Protein AF-A0A212FAQ4-F1 (afdb_monomer_lite)

InterPro domains:
  IPR000674 Aldehyde oxidase/xanthine dehydrogenase, a/b hammerhead [SM01008] (91-151)
  IPR016208 Aldehyde oxidase/xanthine dehydrogenase-like [PTHR11908] (131-250)
  IPR036856 Aldehyde oxidase/xanthine dehydrogenase, a/b hammerhead superfamily [SSF54665] (54-130)
  IPR037165 Aldehyde oxidase/xanthine dehydrogenase, molybdopterin binding domain superfamily [SSF56003] (106-248)
  IPR046867 Aldehyde oxidase/xanthine dehydrogenase, second molybdopterin binding domain [PF20256] (115-173)

Structure (mmCIF, N/CA/C/O backbone):
data_AF-A0A212FAQ4-F1
#
_entry.id   AF-A0A212FAQ4-F1
#
loop_
_atom_site.group_PDB
_atom_site.id
_atom_site.type_symbol
_atom_site.label_atom_id
_atom_site.label_alt_id
_atom_site.label_comp_id
_atom_site.label_asym_id
_atom_site.label_entity_id
_atom_site.label_seq_id
_atom_site.pdbx_PDB_ins_code
_atom_site.Cartn_x
_atom_site.Cartn_y
_atom_site.Cartn_z
_atom_site.occupancy
_atom_site.B_iso_or_equiv
_atom_site.auth_seq_id
_atom_site.auth_comp_id
_atom_site.auth_asym_id
_atom_site.auth_atom_id
_atom_site.pdbx_PDB_model_num
ATOM 1 N N . ALA A 1 1 ? 38.875 -14.615 -28.323 1.00 70.88 1 ALA A N 1
ATOM 2 C CA . ALA A 1 1 ? 38.684 -14.808 -26.870 1.00 70.88 1 ALA A CA 1
ATOM 3 C C . ALA A 1 1 ? 37.205 -14.967 -26.523 1.00 70.88 1 ALA A C 1
ATOM 5 O O . ALA A 1 1 ? 36.800 -16.090 -26.289 1.00 70.88 1 ALA A O 1
ATOM 6 N N . LEU A 1 2 ? 36.372 -13.916 -26.578 1.00 81.75 2 LEU A N 1
ATOM 7 C CA . LEU A 1 2 ? 34.951 -14.036 -26.199 1.00 81.75 2 LEU A CA 1
ATOM 8 C C . LEU A 1 2 ? 34.138 -15.001 -27.068 1.00 81.75 2 LEU A C 1
ATOM 10 O O . LEU A 1 2 ? 33.356 -15.767 -26.530 1.00 81.75 2 LEU A O 1
ATOM 14 N N . ALA A 1 3 ? 34.363 -15.018 -28.384 1.00 84.25 3 ALA A N 1
ATOM 15 C CA . ALA A 1 3 ? 33.708 -15.982 -29.272 1.00 84.25 3 ALA A CA 1
ATOM 16 C C . ALA A 1 3 ? 34.110 -17.440 -28.972 1.00 84.25 3 ALA A C 1
ATOM 18 O O . ALA A 1 3 ? 33.300 -18.341 -29.125 1.00 84.25 3 ALA A O 1
ATOM 19 N N . ILE A 1 4 ? 35.344 -17.656 -28.504 1.00 86.12 4 ILE A N 1
ATOM 20 C CA . ILE A 1 4 ? 35.862 -18.987 -28.153 1.00 86.12 4 ILE A CA 1
ATOM 21 C C . ILE A 1 4 ? 35.220 -19.447 -26.842 1.00 86.12 4 ILE A C 1
ATOM 23 O O . ILE A 1 4 ? 34.564 -20.478 -26.823 1.00 86.12 4 ILE A O 1
ATOM 27 N N . LEU A 1 5 ? 35.275 -18.615 -25.795 1.00 85.38 5 LEU A N 1
ATOM 28 C CA . LEU A 1 5 ? 34.611 -18.903 -24.521 1.00 85.38 5 LEU A CA 1
ATOM 29 C C . LEU A 1 5 ? 33.097 -19.070 -24.692 1.00 85.38 5 LEU A C 1
ATOM 31 O O . LEU A 1 5 ? 32.486 -19.917 -24.055 1.00 85.38 5 LEU A O 1
ATOM 35 N N . SER A 1 6 ? 32.481 -18.287 -25.580 1.00 87.31 6 SER A N 1
ATOM 36 C CA . SER A 1 6 ? 31.062 -18.430 -25.895 1.00 87.31 6 SER A CA 1
ATOM 37 C C . SER A 1 6 ? 30.750 -19.778 -26.528 1.00 87.31 6 SER A C 1
ATOM 39 O O . SER A 1 6 ? 29.628 -20.224 -26.357 1.00 87.31 6 SER A O 1
ATOM 41 N N . ASN A 1 7 ? 31.683 -20.417 -27.233 1.00 87.88 7 ASN A N 1
ATOM 42 C CA . ASN A 1 7 ? 31.485 -21.743 -27.818 1.00 87.88 7 ASN A CA 1
ATOM 43 C C . ASN A 1 7 ? 31.820 -22.872 -26.831 1.00 87.88 7 ASN A C 1
ATOM 45 O O . ASN A 1 7 ? 31.185 -23.915 -26.889 1.00 87.88 7 ASN A O 1
ATOM 49 N N . GLU A 1 8 ? 32.771 -22.653 -25.920 1.00 88.00 8 GLU A N 1
ATOM 50 C CA . GLU A 1 8 ? 33.217 -23.643 -24.925 1.00 88.00 8 GLU A CA 1
ATOM 51 C C . GLU A 1 8 ? 32.332 -23.701 -23.675 1.00 88.00 8 GLU A C 1
ATOM 53 O O . GLU A 1 8 ? 32.312 -24.708 -22.973 1.00 88.00 8 GLU A O 1
ATOM 58 N N . ILE A 1 9 ? 31.615 -22.619 -23.358 1.00 88.19 9 ILE A N 1
ATOM 59 C CA . ILE A 1 9 ? 30.812 -22.561 -22.140 1.00 88.19 9 ILE A CA 1
ATOM 60 C C . ILE A 1 9 ? 29.540 -23.410 -22.278 1.00 88.19 9 ILE A C 1
ATOM 62 O O . ILE A 1 9 ? 28.599 -23.080 -23.009 1.00 88.19 9 ILE A O 1
ATOM 66 N N . GLU A 1 10 ? 29.498 -24.503 -21.527 1.00 86.50 10 GLU A N 1
ATOM 67 C CA . GLU A 1 10 ? 28.312 -25.335 -21.369 1.00 86.50 10 GLU A CA 1
ATOM 68 C C . GLU A 1 10 ? 27.552 -24.900 -20.115 1.00 86.50 10 GLU A C 1
ATOM 70 O O . GLU A 1 10 ? 28.004 -25.072 -18.985 1.00 86.50 10 GLU A O 1
ATOM 75 N N . VAL A 1 11 ? 26.384 -24.290 -20.317 1.00 84.81 11 VAL A N 1
ATOM 76 C CA . VAL A 1 11 ? 25.476 -23.914 -19.231 1.00 84.81 11 VAL A CA 1
ATOM 77 C C . VAL A 1 11 ? 24.240 -24.789 -19.357 1.00 84.81 11 VAL A C 1
ATOM 79 O O . VAL A 1 11 ? 23.405 -24.566 -20.231 1.00 84.81 11 VAL A O 1
ATOM 82 N N . THR A 1 12 ? 24.133 -25.796 -18.497 1.00 87.44 12 THR A N 1
ATOM 83 C CA . THR A 1 12 ? 22.963 -26.677 -18.429 1.00 87.44 12 THR A CA 1
ATOM 84 C C . THR A 1 12 ? 21.788 -25.951 -17.790 1.00 87.44 12 THR A C 1
ATOM 86 O O . THR A 1 12 ? 21.982 -25.037 -16.987 1.00 87.44 12 THR A O 1
ATOM 89 N N . GLU A 1 13 ? 20.563 -26.324 -18.154 1.00 87.00 13 GLU A N 1
ATOM 90 C CA . GLU A 1 13 ? 19.359 -25.831 -17.489 1.00 87.00 13 GLU A CA 1
ATOM 91 C C . GLU A 1 13 ? 19.247 -26.447 -16.091 1.00 87.00 13 GLU A C 1
ATOM 93 O O . GLU A 1 13 ? 19.509 -27.630 -15.892 1.00 87.00 13 GLU A O 1
ATOM 98 N N . ASN A 1 14 ? 18.918 -25.615 -15.105 1.00 81.69 14 ASN A N 1
ATOM 99 C CA . ASN A 1 14 ? 18.785 -26.040 -13.717 1.00 81.69 14 ASN A CA 1
ATOM 100 C C . ASN A 1 14 ? 17.842 -25.056 -13.028 1.00 81.69 14 ASN A C 1
ATOM 102 O O . ASN A 1 14 ? 18.185 -23.878 -12.908 1.00 81.69 14 ASN A O 1
ATOM 106 N N . LEU A 1 15 ? 16.649 -25.508 -12.658 1.00 71.94 15 LEU A N 1
ATOM 107 C CA . LEU A 1 15 ? 15.651 -24.706 -11.950 1.00 71.94 15 LEU A CA 1
ATOM 108 C C . LEU A 1 15 ? 15.900 -24.847 -10.441 1.00 71.94 15 LEU A C 1
ATOM 110 O O . LEU A 1 15 ? 16.184 -25.959 -9.995 1.00 71.94 15 LEU A O 1
ATOM 114 N N . PRO A 1 16 ? 15.843 -23.761 -9.644 1.00 78.94 16 PRO A N 1
ATOM 115 C CA . PRO A 1 16 ? 15.185 -22.468 -9.899 1.00 78.94 16 PRO A CA 1
ATOM 116 C C . PRO A 1 16 ? 16.109 -21.356 -10.440 1.00 78.94 16 PRO A C 1
ATOM 118 O O . PRO A 1 16 ? 15.777 -20.175 -10.373 1.00 78.94 16 PRO A O 1
ATOM 121 N N . MET A 1 17 ? 17.302 -21.691 -10.932 1.00 77.94 17 MET A N 1
ATOM 122 C CA . MET A 1 17 ? 18.308 -20.685 -11.281 1.00 77.94 17 MET A CA 1
ATOM 123 C C . MET A 1 17 ? 17.922 -19.885 -12.551 1.00 77.94 17 MET A C 1
ATOM 125 O O . MET A 1 17 ? 17.273 -20.438 -13.441 1.00 77.94 17 MET A O 1
ATOM 129 N N . PRO A 1 18 ? 18.391 -18.625 -12.707 1.00 81.12 18 PRO A N 1
ATOM 130 C CA . PRO A 1 18 ? 18.039 -17.747 -13.834 1.00 81.12 18 PRO A CA 1
ATOM 131 C C . PRO A 1 18 ? 18.280 -18.373 -15.218 1.00 81.12 18 PRO A C 1
ATOM 133 O O . PRO A 1 18 ? 19.180 -19.207 -15.333 1.00 81.12 18 PRO A O 1
ATOM 136 N N . PRO A 1 19 ? 17.579 -17.946 -16.287 1.00 87.31 19 PRO A N 1
ATOM 137 C CA . PRO A 1 19 ? 17.654 -18.569 -17.611 1.00 87.31 19 PRO A CA 1
ATOM 138 C C . PRO A 1 19 ? 19.081 -18.806 -18.128 1.00 87.31 19 PRO A C 1
ATOM 140 O O . PRO A 1 19 ? 19.986 -17.994 -17.916 1.00 87.31 19 PRO A O 1
ATOM 143 N N . VAL A 1 20 ? 19.275 -19.895 -18.880 1.00 88.38 20 VAL A N 1
ATOM 144 C CA . VAL A 1 20 ? 20.582 -20.312 -19.429 1.00 88.38 20 VAL A CA 1
ATOM 145 C C . VAL A 1 20 ? 21.276 -19.179 -20.194 1.00 88.38 20 VAL A C 1
ATOM 147 O O . VAL A 1 20 ? 22.470 -18.943 -20.002 1.00 88.38 20 VAL A O 1
ATOM 150 N N . ALA A 1 21 ? 20.522 -18.432 -21.006 1.00 86.50 21 ALA A N 1
ATOM 151 C CA . ALA A 1 21 ? 21.036 -17.292 -21.765 1.00 86.50 21 ALA A CA 1
ATOM 152 C C . ALA A 1 21 ? 21.635 -16.206 -20.855 1.00 86.50 21 ALA A C 1
ATOM 154 O O . ALA A 1 21 ? 22.738 -15.720 -21.114 1.00 86.50 21 ALA A O 1
ATOM 155 N N . TYR A 1 22 ? 20.952 -15.885 -19.751 1.00 86.19 22 TYR A N 1
ATOM 156 C CA . TYR A 1 22 ? 21.413 -14.898 -18.777 1.00 86.19 22 TYR A CA 1
ATOM 157 C C . TYR A 1 22 ? 22.707 -15.353 -18.098 1.00 86.19 22 TYR A C 1
ATOM 159 O O . TYR A 1 22 ? 23.688 -14.612 -18.062 1.00 86.19 22 TYR A O 1
ATOM 167 N N . ARG A 1 23 ? 22.755 -16.601 -17.617 1.00 87.06 23 ARG A N 1
ATOM 168 C CA . ARG A 1 23 ? 23.954 -17.157 -16.967 1.00 87.06 23 ARG A CA 1
ATOM 169 C C . ARG A 1 23 ? 25.158 -17.190 -17.911 1.00 87.06 23 ARG A C 1
ATOM 171 O O . ARG A 1 23 ? 26.257 -16.804 -17.510 1.00 87.06 23 ARG A O 1
ATOM 178 N N . ARG A 1 24 ? 24.945 -17.576 -19.175 1.00 88.75 24 ARG A N 1
ATOM 179 C CA . ARG A 1 24 ? 25.977 -17.573 -20.224 1.00 88.75 24 ARG A CA 1
ATOM 180 C C . ARG A 1 24 ? 26.536 -16.170 -20.455 1.00 88.75 24 ARG A C 1
ATOM 182 O O . ARG A 1 24 ? 27.751 -15.983 -20.480 1.00 88.75 24 ARG A O 1
ATOM 189 N N . GLN A 1 25 ? 25.658 -15.179 -20.588 1.00 90.19 25 GLN A N 1
ATOM 190 C CA . GLN A 1 25 ? 26.056 -13.794 -20.824 1.00 90.19 25 GLN A CA 1
ATOM 191 C C . GLN A 1 25 ? 26.789 -13.192 -19.619 1.00 90.19 25 GLN A C 1
ATOM 193 O O . GLN A 1 25 ? 27.804 -12.519 -19.796 1.00 90.19 25 GLN A O 1
ATOM 198 N N . THR A 1 26 ? 26.339 -13.495 -18.401 1.00 89.12 26 THR A N 1
ATOM 199 C CA . THR A 1 26 ? 27.001 -13.078 -17.158 1.00 89.12 26 THR A CA 1
ATOM 200 C C . THR A 1 26 ? 28.414 -13.648 -17.051 1.00 89.12 26 THR A C 1
ATOM 202 O O . THR A 1 26 ? 29.351 -12.904 -16.764 1.00 89.12 26 THR A O 1
ATOM 205 N N . ALA A 1 27 ? 28.609 -14.934 -17.353 1.00 89.00 27 ALA A N 1
ATOM 206 C CA . ALA A 1 27 ? 29.934 -15.550 -17.343 1.00 89.00 27 ALA A CA 1
ATOM 207 C C . ALA A 1 27 ? 30.887 -14.903 -18.366 1.00 89.00 27 ALA A C 1
ATOM 209 O O . ALA A 1 27 ? 32.024 -14.564 -18.030 1.00 89.00 27 ALA A O 1
ATOM 210 N N . LEU A 1 28 ? 30.409 -14.644 -19.589 1.00 89.94 28 LEU A N 1
ATOM 211 C CA . LEU A 1 28 ? 31.176 -13.930 -20.616 1.00 89.94 28 LEU A CA 1
ATOM 212 C C . LEU A 1 28 ? 31.544 -12.505 -20.176 1.00 89.94 28 LEU A C 1
ATOM 214 O O . LEU A 1 28 ? 32.677 -12.069 -20.383 1.00 89.94 28 LEU A O 1
ATOM 218 N N . ALA A 1 29 ? 30.609 -11.789 -19.548 1.00 88.62 29 ALA A N 1
ATOM 219 C CA . ALA A 1 29 ? 30.828 -10.432 -19.056 1.00 88.62 29 ALA A CA 1
ATOM 220 C C . ALA A 1 29 ? 31.848 -10.387 -17.905 1.00 88.62 29 ALA A C 1
ATOM 222 O O . ALA A 1 29 ? 32.731 -9.528 -17.905 1.00 88.62 29 ALA A O 1
ATOM 223 N N . LEU A 1 30 ? 31.773 -11.326 -16.955 1.00 87.88 30 LEU A N 1
ATOM 224 C CA . LEU A 1 30 ? 32.733 -11.442 -15.852 1.00 87.88 30 LEU A CA 1
ATOM 225 C C . LEU A 1 30 ? 34.131 -11.807 -16.355 1.00 87.88 30 LEU A C 1
ATOM 227 O O . LEU A 1 30 ? 35.110 -11.192 -15.931 1.00 87.88 30 LEU A O 1
ATOM 231 N N . PHE A 1 31 ? 34.231 -12.739 -17.305 1.00 88.56 31 PHE A N 1
ATOM 232 C CA . PHE A 1 31 ? 35.502 -13.089 -17.934 1.00 88.56 31 PHE A CA 1
ATOM 233 C C . PHE A 1 31 ? 36.108 -11.903 -18.691 1.00 88.56 31 PHE A C 1
ATOM 235 O O . PHE A 1 31 ? 37.287 -11.592 -18.520 1.00 88.56 31 PHE A O 1
ATOM 242 N N . TYR A 1 32 ? 35.297 -11.191 -19.482 1.00 88.12 32 TYR A N 1
ATOM 243 C CA . TYR A 1 32 ? 35.732 -9.975 -20.168 1.00 88.12 32 TYR A CA 1
ATOM 244 C C . TYR A 1 32 ? 36.248 -8.927 -19.178 1.00 88.12 32 TYR A C 1
ATOM 246 O O . TYR A 1 32 ? 37.336 -8.387 -19.360 1.00 88.12 32 TYR A O 1
ATOM 254 N N . LYS A 1 33 ? 35.505 -8.686 -18.094 1.00 87.81 33 LYS A N 1
ATOM 255 C CA . LYS A 1 33 ? 35.902 -7.765 -17.027 1.00 87.81 33 LYS A CA 1
ATOM 256 C C . LYS A 1 33 ? 37.218 -8.178 -16.362 1.00 87.81 33 LYS A C 1
ATOM 258 O O . LYS A 1 33 ? 38.082 -7.328 -16.151 1.00 87.81 33 LYS A O 1
ATOM 263 N N . GLY A 1 34 ? 37.402 -9.470 -16.090 1.00 86.62 34 GLY A N 1
ATOM 264 C CA . GLY A 1 34 ? 38.653 -10.022 -15.566 1.00 86.62 34 GLY A CA 1
ATOM 265 C C . GLY A 1 34 ? 39.836 -9.784 -16.508 1.00 86.62 34 GLY A C 1
ATOM 266 O O . GLY A 1 34 ? 40.874 -9.290 -16.076 1.00 86.62 34 GLY A O 1
ATOM 267 N N . LEU A 1 35 ? 39.661 -10.031 -17.810 1.00 87.56 35 LEU A N 1
ATOM 268 C CA . LEU A 1 35 ? 40.690 -9.753 -18.818 1.00 87.56 35 LEU A CA 1
ATOM 269 C C . LEU A 1 35 ? 41.070 -8.271 -18.872 1.00 87.56 35 LEU A C 1
ATOM 271 O O . LEU A 1 35 ? 42.253 -7.944 -18.958 1.00 87.56 35 LEU A O 1
ATOM 275 N N . LEU A 1 36 ? 40.084 -7.372 -18.804 1.00 88.06 36 LEU A N 1
ATOM 276 C CA . LEU A 1 36 ? 40.343 -5.934 -18.769 1.00 88.06 36 LEU A CA 1
ATOM 277 C C . LEU A 1 36 ? 41.089 -5.515 -17.496 1.00 88.06 36 LEU A C 1
ATOM 279 O O . LEU A 1 36 ? 41.931 -4.627 -17.566 1.00 88.06 36 LEU A O 1
ATOM 283 N N . SER A 1 37 ? 40.822 -6.165 -16.359 1.00 84.19 37 SER A N 1
ATOM 284 C CA . SER A 1 37 ? 41.537 -5.917 -15.100 1.00 84.19 37 SER A CA 1
ATOM 285 C C . SER A 1 37 ? 42.990 -6.402 -15.118 1.00 84.19 37 SER A C 1
ATOM 287 O O . SER A 1 37 ? 43.811 -5.840 -14.399 1.00 84.19 37 SER A O 1
ATOM 289 N N . LEU A 1 38 ? 43.311 -7.444 -15.891 1.00 87.31 38 LEU A N 1
ATOM 290 C CA . LEU A 1 38 ? 44.675 -7.976 -16.029 1.00 87.31 38 LEU A CA 1
ATOM 291 C C . LEU A 1 38 ? 45.492 -7.242 -17.105 1.00 87.31 38 LEU A C 1
ATOM 293 O O . LEU A 1 38 ? 46.719 -7.339 -17.136 1.00 87.31 38 LEU A O 1
ATOM 297 N N . CYS A 1 39 ? 44.824 -6.532 -18.016 1.00 85.38 39 CYS A N 1
ATOM 298 C CA . CYS A 1 39 ? 45.481 -5.818 -19.101 1.00 85.38 39 CYS A CA 1
ATOM 299 C C . CYS A 1 39 ? 46.209 -4.565 -18.570 1.00 85.38 39 CYS A C 1
ATOM 301 O O . CYS A 1 39 ? 45.592 -3.751 -17.881 1.00 85.38 39 CYS A O 1
ATOM 303 N N . PRO A 1 40 ? 47.491 -4.344 -18.921 1.00 87.19 40 PRO A N 1
ATOM 304 C CA . PRO A 1 40 ? 48.190 -3.114 -18.561 1.00 87.19 40 PRO A CA 1
ATOM 305 C C . PRO A 1 40 ? 47.486 -1.883 -19.141 1.00 87.19 40 PRO A C 1
ATOM 307 O O . PRO A 1 40 ? 47.152 -1.858 -20.329 1.00 87.19 40 PRO A O 1
ATOM 310 N N . GLN A 1 41 ? 47.343 -0.823 -18.339 1.00 79.25 41 GLN A N 1
ATOM 311 C CA . GLN A 1 41 ? 46.696 0.430 -18.761 1.00 79.25 41 GLN A CA 1
ATOM 312 C C . GLN A 1 41 ? 47.310 1.042 -20.030 1.00 79.25 41 GLN A C 1
ATOM 314 O O . GLN A 1 41 ? 46.596 1.661 -20.810 1.00 79.25 41 GLN A O 1
ATOM 319 N N . SER A 1 42 ? 48.602 0.816 -20.291 1.00 83.88 42 SER A N 1
ATOM 320 C CA . SER A 1 42 ? 49.296 1.308 -21.490 1.00 83.88 42 SER A CA 1
ATOM 321 C C . SER A 1 42 ? 48.807 0.685 -22.803 1.00 83.88 42 SER A C 1
ATOM 323 O O . SER A 1 42 ? 48.945 1.301 -23.857 1.00 83.88 42 SER A O 1
ATOM 325 N N . LYS A 1 43 ? 48.233 -0.525 -22.762 1.00 85.44 43 LYS A N 1
ATOM 326 C CA . LYS A 1 43 ? 47.684 -1.229 -23.937 1.00 85.44 43 LYS A CA 1
ATOM 327 C C . LYS A 1 43 ? 46.156 -1.167 -24.007 1.00 85.44 43 LYS A C 1
ATOM 329 O O . LYS A 1 43 ? 45.570 -1.570 -25.015 1.00 85.44 43 LYS A O 1
ATOM 334 N N . LEU A 1 44 ? 45.504 -0.670 -22.957 1.00 85.06 44 LEU A N 1
ATOM 335 C CA . LEU A 1 44 ? 44.055 -0.604 -22.861 1.00 85.06 44 LEU A CA 1
ATOM 336 C C . LEU A 1 44 ? 43.521 0.611 -23.629 1.00 85.06 44 LEU A C 1
ATOM 338 O O . LEU A 1 44 ? 43.846 1.758 -23.335 1.00 85.06 44 LEU A O 1
ATOM 342 N N . LYS A 1 45 ? 42.657 0.373 -24.620 1.00 86.12 45 LYS A N 1
ATOM 343 C CA . LYS A 1 45 ? 41.988 1.467 -25.339 1.00 86.12 45 LYS A CA 1
ATOM 344 C C . LYS A 1 45 ? 41.031 2.206 -24.400 1.00 86.12 45 LYS A C 1
ATOM 346 O O . LYS A 1 45 ? 40.244 1.568 -23.706 1.00 86.12 45 LYS A O 1
ATOM 351 N N . SER A 1 46 ? 41.015 3.539 -24.479 1.00 84.25 46 SER A N 1
ATOM 352 C CA . SER A 1 46 ? 40.179 4.421 -23.641 1.00 84.25 46 SER A CA 1
ATOM 353 C C . SER A 1 46 ? 38.695 4.008 -23.583 1.00 84.25 46 SER A C 1
ATOM 355 O O . SER A 1 46 ? 38.104 4.001 -22.508 1.00 84.25 46 SER A O 1
ATOM 357 N N . ARG A 1 47 ? 38.112 3.533 -24.697 1.00 86.19 47 ARG A N 1
ATOM 358 C CA . ARG A 1 47 ? 36.721 3.032 -24.756 1.00 86.19 47 ARG A CA 1
ATOM 359 C C . ARG A 1 47 ? 36.422 1.884 -23.777 1.00 86.19 47 ARG A C 1
ATOM 361 O O . ARG A 1 47 ? 35.284 1.744 -23.350 1.00 86.19 47 ARG A O 1
ATOM 368 N N . TYR A 1 48 ? 37.411 1.054 -23.450 1.00 84.81 48 TYR A N 1
ATOM 369 C CA . TYR A 1 48 ? 37.240 -0.129 -22.597 1.00 84.81 48 TYR A CA 1
ATOM 370 C C . TYR A 1 48 ? 37.705 0.096 -21.155 1.00 84.81 48 TYR A C 1
ATOM 372 O O . TYR A 1 48 ? 37.529 -0.785 -20.317 1.00 84.81 48 TYR A O 1
ATOM 380 N N . ALA A 1 49 ? 38.254 1.275 -20.852 1.00 80.81 49 ALA A N 1
ATOM 381 C CA . ALA A 1 49 ? 38.765 1.613 -19.528 1.00 80.81 49 ALA A CA 1
ATOM 382 C C . ALA A 1 49 ? 37.673 1.608 -18.447 1.00 80.81 49 ALA A C 1
ATOM 384 O O . ALA A 1 49 ? 37.936 1.232 -17.312 1.00 80.81 49 ALA A O 1
ATOM 385 N N . SER A 1 50 ? 36.427 1.949 -18.78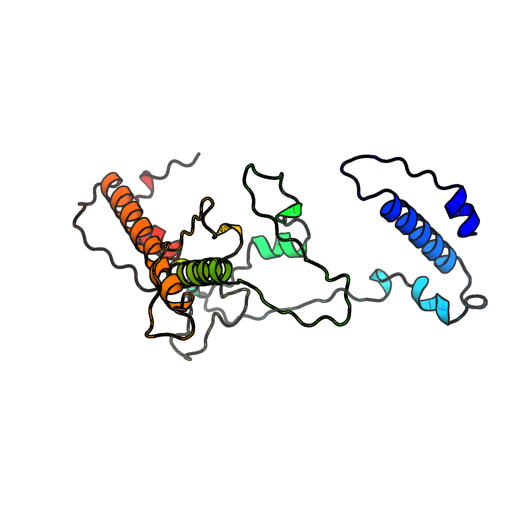9 1.00 81.62 50 SER A N 1
ATOM 386 C CA . SER A 1 50 ? 35.304 1.887 -17.843 1.00 81.62 50 SER A CA 1
ATOM 387 C C . SER A 1 50 ? 34.965 0.457 -17.406 1.00 81.62 50 SER A C 1
ATOM 389 O O . SER A 1 50 ? 34.482 0.250 -16.296 1.00 81.62 50 SER A O 1
ATOM 391 N N . GLY A 1 51 ? 35.248 -0.541 -18.251 1.00 80.38 51 GLY A N 1
ATOM 392 C CA . GLY A 1 51 ? 34.960 -1.949 -17.980 1.00 80.38 51 GLY A CA 1
ATOM 393 C C . GLY A 1 51 ? 35.936 -2.613 -17.005 1.00 80.38 51 GLY A C 1
ATOM 394 O O . GLY A 1 51 ? 35.549 -3.575 -16.347 1.00 80.38 51 GLY A O 1
ATOM 395 N N . SER A 1 52 ? 37.169 -2.104 -16.873 1.00 81.62 52 SER A N 1
ATOM 396 C CA . SER A 1 52 ? 38.165 -2.618 -15.914 1.00 81.62 52 SER A CA 1
ATOM 397 C C . SER A 1 52 ? 37.941 -2.112 -14.489 1.00 81.62 52 SER A C 1
ATOM 399 O O . SER A 1 52 ? 38.530 -2.637 -13.548 1.00 81.62 52 SER A O 1
ATOM 401 N N . ILE A 1 53 ? 37.105 -1.086 -14.310 1.00 80.94 53 ILE A N 1
ATOM 402 C CA . ILE A 1 53 ? 36.888 -0.459 -13.010 1.00 80.94 53 ILE A CA 1
ATOM 403 C C . ILE A 1 53 ? 36.086 -1.394 -12.097 1.00 80.94 53 ILE A C 1
ATOM 405 O O . ILE A 1 53 ? 34.994 -1.889 -12.417 1.00 80.94 53 ILE A O 1
ATOM 409 N N . LYS A 1 54 ? 36.615 -1.600 -10.895 1.00 77.38 54 LYS A N 1
ATOM 410 C CA . LYS A 1 54 ? 35.867 -2.176 -9.785 1.00 77.38 54 LYS A CA 1
ATOM 411 C C . LYS A 1 54 ? 35.023 -1.072 -9.154 1.00 77.38 54 LYS A C 1
ATOM 413 O O . LYS A 1 54 ? 35.533 -0.132 -8.550 1.00 77.38 54 LYS A O 1
ATOM 418 N N . ILE A 1 55 ? 33.707 -1.178 -9.330 1.00 72.25 55 ILE A N 1
ATOM 419 C CA . ILE A 1 55 ? 32.744 -0.161 -8.880 1.00 72.25 55 ILE A CA 1
ATOM 420 C C . ILE A 1 55 ? 32.850 0.063 -7.363 1.00 72.25 55 ILE A C 1
ATOM 422 O O . ILE A 1 55 ? 32.770 1.199 -6.917 1.00 72.25 55 ILE A O 1
ATOM 426 N N . HIS A 1 56 ? 33.115 -0.993 -6.588 1.00 71.19 56 HIS A N 1
ATOM 427 C CA . HIS A 1 56 ? 33.274 -0.913 -5.132 1.00 71.19 56 HIS A CA 1
ATOM 428 C C . HIS A 1 56 ? 34.555 -0.189 -4.676 1.00 71.19 56 HIS A C 1
ATOM 430 O O . HIS A 1 56 ? 34.596 0.299 -3.557 1.00 71.19 56 HIS A O 1
ATOM 436 N N . GLU A 1 57 ? 35.590 -0.099 -5.520 1.00 74.25 57 GLU A N 1
ATOM 437 C CA . GLU A 1 57 ? 36.833 0.625 -5.196 1.00 74.25 57 GLU A CA 1
ATOM 438 C C . GLU A 1 57 ? 36.749 2.113 -5.576 1.00 74.25 57 GLU A C 1
ATOM 440 O O . GLU A 1 57 ? 37.444 2.949 -5.008 1.00 74.25 57 GLU A O 1
ATOM 445 N N . THR A 1 58 ? 35.900 2.460 -6.548 1.00 75.69 58 THR A N 1
ATOM 446 C CA . THR A 1 58 ? 35.802 3.823 -7.103 1.00 75.69 58 THR A CA 1
ATOM 447 C C . THR A 1 58 ? 34.625 4.616 -6.561 1.00 75.69 58 THR A C 1
ATOM 449 O O . THR A 1 58 ? 34.708 5.837 -6.430 1.00 75.69 58 THR A O 1
ATOM 452 N N . ARG A 1 59 ? 33.523 3.943 -6.228 1.00 75.12 59 ARG A N 1
ATOM 453 C CA . ARG A 1 59 ? 32.351 4.572 -5.634 1.00 75.12 59 ARG A CA 1
ATOM 454 C C . ARG A 1 59 ? 32.403 4.377 -4.126 1.00 75.12 59 ARG A C 1
ATOM 456 O O . ARG A 1 59 ? 32.199 3.269 -3.640 1.00 75.12 59 ARG A O 1
ATOM 463 N N . LYS A 1 60 ? 32.642 5.464 -3.389 1.00 77.62 60 LYS A N 1
ATOM 464 C CA . LYS A 1 60 ? 32.449 5.467 -1.934 1.00 77.62 60 LYS A CA 1
ATOM 465 C C . LYS A 1 60 ? 31.006 5.067 -1.624 1.00 77.62 60 LYS A C 1
ATOM 467 O O . LYS A 1 60 ? 30.088 5.477 -2.341 1.00 77.62 60 LYS A O 1
ATOM 472 N N . VAL A 1 61 ? 30.821 4.266 -0.579 1.00 76.12 61 VAL A N 1
ATOM 473 C CA . VAL A 1 61 ? 29.484 3.948 -0.073 1.00 76.12 61 VAL A CA 1
ATOM 474 C C . VAL A 1 61 ? 28.824 5.265 0.326 1.00 76.12 61 VAL A C 1
ATOM 476 O O . VAL A 1 61 ? 29.451 6.121 0.947 1.00 76.12 61 VAL A O 1
ATOM 479 N N . SER A 1 62 ? 27.591 5.472 -0.128 1.00 73.19 62 SER A N 1
ATOM 480 C CA . SER A 1 62 ? 26.829 6.655 0.250 1.00 73.19 62 SER A CA 1
ATOM 481 C C . SER A 1 62 ? 26.444 6.525 1.719 1.00 73.19 62 SER A C 1
ATOM 483 O O . SER A 1 62 ? 25.742 5.589 2.088 1.00 73.19 62 SER A O 1
ATOM 485 N N . GLU A 1 63 ? 26.909 7.457 2.543 1.00 74.12 63 GLU A N 1
ATOM 486 C CA . GLU A 1 63 ? 26.522 7.571 3.946 1.00 74.12 63 GLU A CA 1
ATOM 487 C C . GLU A 1 63 ? 25.518 8.716 4.093 1.00 74.12 63 GLU A C 1
ATOM 489 O O . GLU A 1 63 ? 25.664 9.772 3.474 1.00 74.12 63 GLU A O 1
ATOM 494 N N . ALA A 1 64 ? 24.488 8.499 4.907 1.00 70.50 64 ALA A N 1
ATOM 495 C CA . ALA A 1 64 ? 23.526 9.521 5.289 1.00 70.50 64 ALA A CA 1
ATOM 496 C C . ALA A 1 64 ? 23.452 9.566 6.817 1.00 70.50 64 ALA A C 1
ATOM 498 O O . ALA A 1 64 ? 23.308 8.529 7.463 1.00 70.50 64 ALA A O 1
ATOM 499 N N . GLN A 1 65 ? 23.553 10.765 7.386 1.00 73.12 65 GLN A N 1
ATOM 500 C CA . GLN A 1 65 ? 23.328 11.012 8.807 1.00 73.12 65 GLN A CA 1
ATOM 501 C C . GLN A 1 65 ? 22.039 11.812 8.956 1.00 73.12 65 GLN A C 1
ATOM 503 O O . GLN A 1 65 ? 21.841 12.814 8.268 1.00 73.12 65 GLN A O 1
ATOM 508 N N . PHE A 1 66 ? 21.163 11.352 9.843 1.00 62.50 66 PHE A N 1
ATOM 509 C CA . PHE A 1 66 ? 19.914 12.025 10.170 1.00 62.50 66 PHE A CA 1
ATOM 510 C C . PHE A 1 66 ? 20.003 12.535 11.604 1.00 62.50 66 PHE A C 1
ATOM 512 O O . PHE A 1 66 ? 20.286 11.764 12.520 1.00 62.50 66 PHE A O 1
ATOM 519 N N . PHE A 1 67 ? 19.768 13.831 11.783 1.00 74.69 67 PHE A N 1
ATOM 520 C CA . PHE A 1 67 ? 19.656 14.458 13.093 1.00 74.69 67 PHE A CA 1
ATOM 521 C C . PHE A 1 67 ? 18.175 14.707 13.359 1.00 74.69 67 PHE A C 1
ATOM 523 O O . PHE A 1 67 ? 17.494 15.314 12.534 1.00 74.69 67 PHE A O 1
ATOM 530 N N . TYR A 1 68 ? 17.685 14.200 14.485 1.00 69.31 68 TYR A N 1
ATOM 531 C CA . TYR A 1 68 ? 16.320 14.413 14.950 1.00 69.31 68 TYR A CA 1
ATOM 532 C C . TYR A 1 68 ? 16.387 15.244 16.228 1.00 69.31 68 TYR A C 1
ATOM 534 O O . TYR A 1 68 ? 17.190 14.937 17.112 1.00 69.31 68 TYR A O 1
ATOM 542 N N . GLU A 1 69 ? 15.556 16.275 16.341 1.00 76.12 69 GLU A N 1
ATOM 543 C CA . GLU A 1 69 ? 15.323 16.938 17.622 1.00 76.12 69 GLU A CA 1
ATOM 544 C C . GLU A 1 69 ? 14.377 16.057 18.443 1.00 76.12 69 GLU A C 1
ATOM 546 O O . GLU A 1 69 ? 13.261 15.760 18.021 1.00 76.12 69 GLU A O 1
ATOM 551 N N . THR A 1 70 ? 14.851 15.557 19.585 1.00 77.25 70 THR A N 1
ATOM 552 C CA . THR A 1 70 ? 14.103 14.601 20.413 1.00 77.25 70 THR A CA 1
ATOM 553 C C . THR A 1 70 ? 14.070 15.097 21.848 1.00 77.25 70 THR A C 1
ATOM 555 O O . THR A 1 70 ? 15.132 15.345 22.419 1.00 77.25 70 THR A O 1
ATOM 558 N N . ASP A 1 71 ? 12.885 15.184 22.449 1.00 83.31 71 ASP A N 1
ATOM 559 C CA . ASP A 1 71 ? 12.712 15.498 23.872 1.00 83.31 71 ASP A CA 1
ATOM 560 C C . ASP A 1 71 ? 12.556 14.202 24.695 1.00 83.31 71 ASP A C 1
ATOM 562 O O . ASP A 1 71 ? 11.519 13.543 24.576 1.00 83.31 71 ASP A O 1
ATOM 566 N N . PRO A 1 72 ? 13.536 13.818 25.541 1.00 85.44 72 PRO A N 1
ATOM 567 C CA . PRO A 1 72 ? 13.469 12.593 26.341 1.00 85.44 72 PRO A CA 1
ATOM 568 C C . PRO A 1 72 ? 12.301 12.535 27.330 1.00 85.44 72 PRO A C 1
ATOM 570 O O . PRO A 1 72 ? 11.899 11.440 27.720 1.00 85.44 72 PRO A O 1
ATOM 573 N N . SER A 1 73 ? 11.747 13.681 27.741 1.00 88.62 73 SER A N 1
ATOM 574 C CA . SER A 1 73 ? 10.615 13.731 28.676 1.00 88.62 73 SER A CA 1
ATOM 575 C C . SER A 1 73 ? 9.309 13.222 28.056 1.00 88.62 73 SER A C 1
ATOM 577 O O . SER A 1 73 ? 8.433 12.733 28.767 1.00 88.62 73 SER A O 1
ATOM 579 N N . LEU A 1 74 ? 9.214 13.278 26.723 1.00 81.75 74 LEU A N 1
ATOM 580 C CA . LEU A 1 74 ? 8.058 12.865 25.929 1.00 81.75 74 LEU A CA 1
ATOM 581 C C . LEU A 1 74 ? 8.232 11.474 25.304 1.00 81.75 74 LEU A C 1
ATOM 583 O O . LEU A 1 74 ? 7.444 11.074 24.447 1.00 81.75 74 LEU A O 1
ATOM 587 N N . TRP A 1 75 ? 9.251 10.705 25.696 1.00 79.75 75 TRP A N 1
ATOM 588 C CA . TRP A 1 75 ? 9.405 9.336 25.208 1.00 79.75 75 TRP A CA 1
ATOM 589 C C . TRP A 1 75 ? 8.254 8.450 25.706 1.00 79.75 75 TRP A C 1
ATOM 591 O O . TRP A 1 75 ? 7.929 8.482 26.892 1.00 79.75 75 TRP A O 1
ATOM 601 N N . PRO A 1 76 ? 7.639 7.637 24.824 1.00 72.69 76 PRO A N 1
ATOM 602 C CA . PRO A 1 76 ? 8.131 7.207 23.507 1.00 72.69 76 PRO A CA 1
ATOM 603 C C . PRO A 1 76 ? 7.700 8.054 22.289 1.00 72.69 76 PRO A C 1
ATOM 605 O O . PRO A 1 76 ? 8.079 7.702 21.178 1.00 72.69 76 PRO A O 1
ATOM 608 N N . LEU A 1 77 ? 6.952 9.147 22.454 1.00 65.94 77 LEU A N 1
ATOM 609 C CA . LEU A 1 77 ? 6.336 9.896 21.346 1.00 65.94 77 LEU A CA 1
ATOM 610 C C . LEU A 1 77 ? 7.355 10.585 20.420 1.00 65.94 77 LEU A C 1
ATOM 612 O O . LEU A 1 77 ? 7.229 10.524 19.203 1.00 65.94 77 LEU A O 1
ATOM 616 N N . THR A 1 78 ? 8.382 11.213 20.993 1.00 76.81 78 THR A N 1
ATOM 617 C CA . THR A 1 78 ? 9.464 11.916 20.267 1.00 76.81 78 THR A CA 1
ATOM 618 C C . THR A 1 78 ? 10.703 11.040 20.063 1.00 76.81 78 THR A C 1
ATOM 620 O O . THR A 1 78 ? 11.751 11.513 19.618 1.00 76.81 78 THR A O 1
ATOM 623 N N . LYS A 1 79 ? 10.625 9.755 20.430 1.00 80.19 79 LYS A N 1
ATOM 624 C CA . LYS A 1 79 ? 11.753 8.836 20.304 1.00 80.19 79 LYS A CA 1
ATOM 625 C C . LYS A 1 79 ? 11.931 8.473 18.823 1.00 80.19 79 LYS A C 1
ATOM 627 O O . LYS A 1 79 ? 10.983 7.984 18.212 1.00 80.19 79 LYS A O 1
ATOM 632 N N . PRO A 1 80 ? 13.126 8.642 18.233 1.00 70.88 80 PRO A N 1
ATOM 633 C CA . PRO A 1 80 ? 13.365 8.260 16.851 1.00 70.88 80 PRO A CA 1
ATOM 634 C C . PRO A 1 80 ? 13.394 6.733 16.781 1.00 70.88 80 PRO A C 1
ATOM 636 O O . PRO A 1 80 ? 14.300 6.085 17.309 1.00 70.88 80 PRO A O 1
ATOM 639 N N . ILE A 1 81 ? 12.371 6.148 16.162 1.00 76.31 81 ILE A N 1
ATOM 640 C CA . ILE A 1 81 ? 12.266 4.702 15.978 1.00 76.31 81 ILE A CA 1
ATOM 641 C C . ILE A 1 81 ? 12.622 4.394 14.519 1.00 76.31 81 ILE A C 1
ATOM 643 O O . ILE A 1 81 ? 11.889 4.795 13.611 1.00 76.31 81 ILE A O 1
ATOM 647 N N . PRO A 1 82 ? 13.747 3.705 14.250 1.00 72.25 82 PRO A N 1
ATOM 648 C CA . PRO A 1 82 ? 14.055 3.267 12.899 1.00 72.25 82 PRO A CA 1
ATOM 649 C C . PRO A 1 82 ? 13.016 2.233 12.455 1.00 72.25 82 PRO A C 1
ATOM 651 O O . PRO A 1 82 ? 12.610 1.366 13.231 1.00 72.25 82 PRO A O 1
ATOM 654 N N . ARG A 1 83 ? 12.597 2.292 11.187 1.00 65.12 83 ARG A N 1
ATOM 655 C CA . ARG A 1 83 ? 11.741 1.251 10.609 1.00 65.12 83 ARG A CA 1
ATOM 656 C C . ARG A 1 83 ? 12.480 -0.079 10.701 1.00 65.12 83 ARG A C 1
ATOM 658 O O . ARG A 1 83 ? 13.521 -0.242 10.067 1.00 65.12 83 ARG A O 1
ATOM 665 N N . LEU A 1 84 ? 11.911 -1.033 11.434 1.00 71.00 84 LEU A N 1
ATOM 666 C CA . LEU A 1 84 ? 12.473 -2.379 11.600 1.00 71.00 84 LEU A CA 1
ATOM 667 C C . LEU A 1 84 ? 12.744 -3.040 10.238 1.00 71.00 84 LEU A C 1
ATOM 669 O O . LEU A 1 84 ? 13.846 -3.519 9.983 1.00 71.00 84 LEU A O 1
ATOM 673 N N . ASN A 1 85 ? 11.785 -2.934 9.311 1.00 66.75 85 ASN A N 1
ATOM 674 C CA . ASN A 1 85 ? 11.924 -3.457 7.947 1.00 66.75 85 ASN A CA 1
ATOM 675 C C . ASN A 1 85 ? 12.939 -2.677 7.100 1.00 66.75 85 ASN A C 1
ATOM 677 O O . ASN A 1 85 ? 13.433 -3.198 6.109 1.00 66.75 85 ASN A O 1
ATOM 681 N N . GLY A 1 86 ? 13.261 -1.435 7.468 1.00 73.31 86 GLY A N 1
ATOM 682 C CA . GLY A 1 86 ? 14.188 -0.593 6.720 1.00 73.31 86 GLY A CA 1
ATOM 683 C C . GLY A 1 86 ? 15.610 -1.145 6.709 1.00 73.31 86 GLY A C 1
ATOM 684 O O . GLY A 1 86 ? 16.267 -1.126 5.673 1.00 73.31 86 GLY A O 1
ATOM 685 N N . LEU A 1 87 ? 16.063 -1.698 7.837 1.00 77.69 87 LEU A N 1
ATOM 686 C CA . LEU A 1 87 ? 17.371 -2.351 7.925 1.00 77.69 87 LEU A CA 1
ATOM 687 C C . LEU A 1 87 ? 17.432 -3.586 7.024 1.00 77.69 87 LEU A C 1
ATOM 689 O O . LEU A 1 87 ? 18.355 -3.719 6.229 1.00 77.69 87 LEU A O 1
ATOM 693 N N . VAL A 1 88 ? 16.405 -4.431 7.096 1.00 78.12 88 VAL A N 1
ATOM 694 C CA . VAL A 1 88 ? 16.283 -5.661 6.301 1.00 78.12 88 VAL A CA 1
ATOM 695 C C . VAL A 1 88 ? 16.176 -5.335 4.803 1.00 78.12 88 VAL A C 1
ATOM 697 O O . VAL A 1 88 ? 16.729 -6.038 3.962 1.00 78.12 88 VAL A O 1
ATOM 700 N N . GLN A 1 89 ? 15.506 -4.238 4.442 1.00 78.56 89 GLN A N 1
ATOM 701 C CA . GLN A 1 89 ? 15.392 -3.769 3.059 1.00 78.56 89 GLN A CA 1
ATOM 702 C C . GLN A 1 89 ? 16.727 -3.243 2.519 1.00 78.56 89 GLN A C 1
ATOM 704 O O . GLN A 1 89 ? 17.127 -3.614 1.417 1.00 78.56 89 GLN A O 1
ATOM 709 N N . CYS A 1 90 ? 17.445 -2.434 3.302 1.00 72.56 90 CYS A N 1
ATOM 710 C CA . CYS A 1 90 ? 18.771 -1.922 2.943 1.00 72.56 90 CYS A CA 1
ATOM 711 C C . CYS A 1 90 ? 19.843 -3.020 2.897 1.00 72.56 90 CYS A C 1
ATOM 713 O O . CYS A 1 90 ? 20.758 -2.941 2.080 1.00 72.56 90 CYS A O 1
ATOM 715 N N . ALA A 1 91 ? 19.722 -4.043 3.745 1.00 78.94 91 ALA A N 1
ATOM 716 C CA . ALA A 1 91 ? 20.581 -5.225 3.722 1.00 78.94 91 ALA A CA 1
ATOM 717 C C . ALA A 1 91 ? 20.314 -6.132 2.506 1.00 78.94 91 ALA A C 1
ATOM 719 O O . ALA A 1 91 ? 21.125 -7.003 2.205 1.00 78.94 91 ALA A O 1
ATOM 720 N N . GLY A 1 92 ? 19.198 -5.929 1.794 1.00 73.25 92 GLY A N 1
ATOM 721 C CA . GLY A 1 92 ? 18.768 -6.807 0.703 1.00 73.25 92 GLY A CA 1
ATOM 722 C C . GLY A 1 92 ? 18.201 -8.147 1.183 1.00 73.25 92 GLY A C 1
ATOM 723 O O . GLY A 1 92 ? 18.057 -9.065 0.388 1.00 73.25 92 GLY A O 1
ATOM 724 N N . GLU A 1 93 ? 17.875 -8.259 2.470 1.00 77.31 93 GLU A N 1
ATOM 725 C CA . GLU A 1 93 ? 17.301 -9.456 3.097 1.00 77.31 93 GLU A CA 1
ATOM 726 C C . GLU A 1 93 ? 15.763 -9.441 3.089 1.00 77.31 93 GLU A C 1
ATOM 728 O O . GLU A 1 93 ? 15.117 -10.409 3.493 1.00 77.31 93 GLU A O 1
ATOM 733 N N . THR A 1 94 ? 15.154 -8.329 2.657 1.00 79.38 94 THR A N 1
ATOM 734 C CA . THR A 1 94 ? 13.696 -8.227 2.536 1.00 79.38 94 THR A CA 1
ATOM 735 C C . THR A 1 94 ? 13.225 -9.195 1.474 1.00 79.38 94 THR A C 1
ATOM 737 O O . THR A 1 94 ? 13.660 -9.111 0.331 1.00 79.38 94 THR A O 1
ATOM 740 N N . LYS A 1 95 ? 12.301 -10.073 1.862 1.00 71.44 95 LYS A N 1
ATOM 741 C CA . LYS A 1 95 ? 11.579 -10.924 0.926 1.00 71.44 95 LYS A CA 1
ATOM 742 C C . LYS A 1 95 ? 10.545 -10.078 0.204 1.00 71.44 95 LYS A C 1
ATOM 744 O O . LYS A 1 95 ? 9.625 -9.549 0.830 1.00 71.44 95 LYS A O 1
ATOM 749 N N . TYR A 1 96 ? 10.719 -9.936 -1.095 1.00 71.38 96 TYR A N 1
ATOM 750 C CA . TYR A 1 96 ? 9.737 -9.333 -1.975 1.00 71.38 96 TYR A CA 1
ATOM 751 C C . TYR A 1 96 ? 8.690 -10.370 -2.376 1.00 71.38 96 TYR A C 1
ATOM 753 O O . TYR A 1 96 ? 8.847 -11.563 -2.125 1.00 71.38 96 TYR A O 1
ATOM 761 N N . VAL A 1 97 ? 7.605 -9.911 -2.999 1.00 65.38 97 VAL A N 1
ATOM 762 C CA . VAL A 1 97 ? 6.527 -10.789 -3.482 1.00 65.38 97 VAL A CA 1
ATOM 763 C C . VAL A 1 97 ? 7.083 -11.892 -4.393 1.00 65.38 97 VAL A C 1
ATOM 765 O O . VAL A 1 97 ? 6.688 -13.042 -4.252 1.00 65.38 97 VAL A O 1
ATOM 768 N N . ASP A 1 98 ? 8.079 -11.567 -5.222 1.00 66.25 98 ASP A N 1
ATOM 769 C CA . ASP A 1 98 ? 8.752 -12.526 -6.109 1.00 66.25 98 ASP A CA 1
ATOM 770 C C . ASP A 1 98 ? 9.640 -13.552 -5.370 1.00 66.25 98 ASP A C 1
ATOM 772 O O . ASP A 1 98 ? 9.974 -14.591 -5.939 1.00 66.25 98 ASP A O 1
ATOM 776 N N . ASP A 1 99 ? 10.019 -13.292 -4.111 1.00 70.62 99 ASP A N 1
ATOM 777 C CA . ASP A 1 99 ? 10.806 -14.215 -3.274 1.00 70.62 99 ASP A CA 1
ATOM 778 C C . ASP A 1 99 ? 9.921 -15.192 -2.480 1.00 70.62 99 ASP A C 1
ATOM 780 O O . ASP A 1 99 ? 10.422 -16.110 -1.818 1.00 70.62 99 ASP A O 1
ATOM 784 N N . LEU A 1 100 ? 8.604 -14.974 -2.483 1.00 74.50 100 LEU A N 1
ATOM 785 C CA . LEU A 1 100 ? 7.633 -15.819 -1.800 1.00 74.50 100 LEU A CA 1
ATOM 786 C C . LEU A 1 100 ? 7.136 -16.925 -2.736 1.00 74.50 100 LEU A C 1
ATOM 788 O O . LEU A 1 100 ? 7.133 -16.803 -3.958 1.00 74.50 100 LEU A O 1
ATOM 792 N N . VAL A 1 101 ? 6.708 -18.043 -2.148 1.00 78.56 101 VAL A N 1
ATOM 793 C CA . VAL A 1 101 ? 6.078 -19.117 -2.922 1.00 78.56 101 VAL A CA 1
ATOM 794 C C . VAL A 1 101 ? 4.713 -18.633 -3.400 1.00 78.56 101 VAL A C 1
ATOM 796 O O . VAL A 1 101 ? 3.930 -18.123 -2.595 1.00 78.56 101 VAL A O 1
ATOM 799 N N . GLN A 1 102 ? 4.441 -18.857 -4.683 1.00 74.50 102 GLN A N 1
ATOM 800 C CA . GLN A 1 102 ? 3.184 -18.523 -5.346 1.00 74.50 102 GLN A CA 1
ATOM 801 C C . GLN A 1 102 ? 1.996 -19.091 -4.564 1.00 74.50 102 GLN A C 1
ATOM 803 O O . GLN A 1 102 ? 1.942 -20.295 -4.284 1.00 74.50 102 GLN A O 1
ATOM 808 N N . GLN A 1 103 ? 1.057 -18.228 -4.183 1.00 74.81 103 GLN A N 1
ATOM 809 C CA . GLN A 1 103 ? -0.135 -18.632 -3.442 1.00 74.81 103 GLN A CA 1
ATOM 810 C C . GLN A 1 103 ? -1.277 -18.996 -4.405 1.00 74.81 103 GLN A C 1
ATOM 812 O O . GLN A 1 103 ? -1.462 -18.335 -5.431 1.00 74.81 103 GLN A O 1
ATOM 817 N N . PRO A 1 104 ? -2.097 -20.022 -4.097 1.00 66.94 104 PRO A N 1
ATOM 818 C CA . PRO A 1 104 ? -3.265 -20.342 -4.911 1.00 66.94 104 PRO A CA 1
ATOM 819 C C . PRO A 1 104 ? -4.226 -19.145 -5.002 1.00 66.94 104 PRO A C 1
ATOM 821 O O . PRO A 1 104 ? -4.807 -18.737 -3.998 1.00 66.94 104 PRO A O 1
ATOM 824 N N . GLY A 1 105 ? -4.413 -18.602 -6.210 1.00 68.12 105 GLY A N 1
ATOM 825 C CA . GLY A 1 105 ? -5.309 -17.466 -6.468 1.00 68.12 105 GLY A CA 1
ATOM 826 C C . GLY A 1 105 ? -4.652 -16.082 -6.446 1.00 68.12 105 GLY A C 1
ATOM 827 O O . GLY A 1 105 ? -5.376 -15.090 -6.476 1.00 68.12 105 GLY A O 1
ATOM 828 N N . GLU A 1 106 ? -3.319 -15.989 -6.406 1.00 63.91 106 GLU A N 1
ATOM 829 C CA . GLU A 1 106 ? -2.628 -14.697 -6.486 1.00 63.91 106 GLU A CA 1
ATOM 830 C C . GLU A 1 106 ? -2.811 -14.004 -7.849 1.00 63.91 106 GLU A C 1
ATOM 832 O O . GLU A 1 106 ? -2.955 -14.643 -8.897 1.00 63.91 106 GLU A O 1
ATOM 837 N N . VAL A 1 107 ? -2.829 -12.671 -7.828 1.00 58.22 107 VAL A N 1
ATOM 838 C CA . VAL A 1 107 ? -2.986 -11.829 -9.019 1.00 58.22 107 VAL A CA 1
ATOM 839 C C . VAL A 1 107 ? -1.621 -11.359 -9.516 1.00 58.22 107 VAL A C 1
ATOM 841 O O . VAL A 1 107 ? -0.804 -10.865 -8.744 1.00 58.22 107 VAL A O 1
ATOM 844 N N . PHE A 1 108 ? -1.375 -11.487 -10.821 1.00 63.12 108 PHE A N 1
ATOM 845 C CA . PHE A 1 108 ? -0.103 -11.115 -11.442 1.00 63.12 108 PHE A CA 1
ATOM 846 C C . PHE A 1 108 ? -0.233 -9.807 -12.218 1.00 63.12 108 PHE A C 1
ATOM 848 O O . PHE A 1 108 ? -1.169 -9.625 -13.000 1.00 63.12 108 PHE A O 1
ATOM 855 N N . ALA A 1 109 ? 0.750 -8.921 -12.062 1.00 55.28 109 ALA A N 1
ATOM 856 C CA . ALA A 1 109 ? 0.929 -7.774 -12.939 1.00 55.28 109 ALA A CA 1
ATOM 857 C C . ALA A 1 109 ? 1.956 -8.127 -14.022 1.00 55.28 109 ALA A C 1
ATOM 859 O O . ALA A 1 109 ? 3.101 -8.455 -13.723 1.00 55.28 109 ALA A O 1
ATOM 860 N N . ALA A 1 110 ? 1.559 -8.043 -15.291 1.00 60.31 110 ALA A N 1
ATOM 861 C CA . ALA A 1 110 ? 2.461 -8.196 -16.425 1.00 60.31 110 ALA A CA 1
ATOM 862 C C . ALA A 1 110 ? 2.429 -6.926 -17.274 1.00 60.31 110 ALA A C 1
ATOM 864 O O . ALA A 1 110 ? 1.359 -6.406 -17.598 1.00 60.31 110 ALA A O 1
ATOM 865 N N . PHE A 1 111 ? 3.604 -6.436 -17.669 1.00 55.34 111 PHE A N 1
ATOM 866 C CA . PHE A 1 111 ? 3.679 -5.360 -18.647 1.00 55.34 111 PHE A CA 1
ATOM 867 C C . PHE A 1 111 ? 3.215 -5.885 -20.003 1.00 55.34 111 PHE A C 1
ATOM 869 O O . PHE A 1 111 ? 3.879 -6.710 -20.631 1.00 55.34 111 PHE A O 1
ATOM 876 N N . VAL A 1 112 ? 2.074 -5.383 -20.471 1.00 60.03 112 VAL A N 1
ATOM 877 C CA . VAL A 1 112 ? 1.626 -5.608 -21.844 1.00 60.03 112 VAL A CA 1
ATOM 878 C C . VAL A 1 112 ? 2.421 -4.663 -22.737 1.00 60.03 112 VAL A C 1
ATOM 880 O O . VAL A 1 112 ? 2.072 -3.498 -22.921 1.00 60.03 112 VAL A O 1
ATOM 883 N N . LEU A 1 113 ? 3.550 -5.156 -23.240 1.00 62.97 113 LEU A N 1
ATOM 884 C CA . LEU A 1 113 ? 4.395 -4.412 -24.166 1.00 62.97 113 LEU A CA 1
ATOM 885 C C . LEU A 1 113 ? 3.760 -4.438 -25.559 1.00 62.97 113 LEU A C 1
ATOM 887 O O . LEU A 1 113 ? 3.482 -5.502 -26.111 1.00 62.97 113 LEU A O 1
ATOM 891 N N . SER A 1 114 ? 3.535 -3.259 -26.137 1.00 67.19 114 SER A N 1
ATOM 892 C CA . SER A 1 114 ? 3.081 -3.150 -27.523 1.00 67.19 114 SER A CA 1
ATOM 893 C C . SER A 1 114 ? 4.214 -3.545 -28.470 1.00 67.19 114 SER A C 1
ATOM 895 O O . SER A 1 114 ? 5.306 -2.981 -28.411 1.00 67.19 114 SER A O 1
ATOM 897 N N . THR A 1 115 ? 3.944 -4.471 -29.390 1.00 75.12 115 THR A N 1
ATOM 898 C CA . THR A 1 115 ? 4.837 -4.753 -30.528 1.00 75.12 115 THR A CA 1
ATOM 899 C C . THR A 1 115 ? 4.816 -3.631 -31.570 1.00 75.12 115 THR A C 1
ATOM 901 O O . THR A 1 115 ? 5.678 -3.576 -32.445 1.00 75.12 115 THR A O 1
ATOM 904 N N . VAL A 1 116 ? 3.848 -2.717 -31.472 1.00 71.50 116 VAL A N 1
ATOM 905 C CA . VAL A 1 116 ? 3.699 -1.554 -32.345 1.00 71.50 116 VAL A CA 1
ATOM 906 C C . VAL A 1 116 ? 4.250 -0.328 -31.621 1.00 71.50 116 VAL A C 1
ATOM 908 O O . VAL A 1 116 ? 3.651 0.152 -30.659 1.00 71.50 116 VAL A O 1
ATOM 911 N N . ALA A 1 117 ? 5.385 0.189 -32.096 1.00 69.62 117 ALA A N 1
ATOM 912 C CA . ALA A 1 117 ? 6.054 1.355 -31.509 1.00 69.62 117 ALA A CA 1
ATOM 913 C C . ALA A 1 117 ? 5.257 2.669 -31.663 1.00 69.62 117 ALA A C 1
ATOM 915 O O . ALA A 1 117 ? 5.476 3.609 -30.905 1.00 69.62 117 ALA A O 1
ATOM 916 N N . LEU A 1 118 ? 4.342 2.743 -32.638 1.00 70.38 118 LEU A N 1
ATOM 917 C CA . LEU A 1 118 ? 3.560 3.940 -32.964 1.00 70.38 118 LEU A CA 1
ATOM 918 C C . LEU A 1 118 ? 2.129 3.529 -33.355 1.00 70.38 118 LEU A C 1
ATOM 920 O O . LEU A 1 118 ? 1.772 3.475 -34.527 1.00 70.38 118 LEU A O 1
ATOM 924 N N . GLY A 1 119 ? 1.340 3.128 -32.357 1.00 73.19 119 GLY A N 1
ATOM 925 C CA . GLY A 1 119 ? -0.060 2.729 -32.518 1.00 73.19 119 GLY A CA 1
ATOM 926 C C . GLY A 1 119 ? -1.007 3.716 -31.840 1.00 73.19 119 GLY A C 1
ATOM 927 O O . GLY A 1 119 ? -0.688 4.263 -30.786 1.00 73.19 119 GLY A O 1
ATOM 928 N N . THR A 1 120 ? -2.184 3.934 -32.426 1.00 73.12 120 THR A N 1
ATOM 929 C CA . THR A 1 120 ? -3.260 4.706 -31.790 1.00 73.12 120 THR A CA 1
ATOM 930 C C . THR A 1 120 ? -4.137 3.760 -30.977 1.00 73.12 120 THR A C 1
ATOM 932 O O . THR A 1 120 ? -4.724 2.826 -31.522 1.00 73.12 120 THR A O 1
ATOM 935 N N . ILE A 1 121 ? -4.224 3.988 -29.666 1.00 75.88 121 ILE A N 1
ATOM 936 C CA . ILE A 1 121 ? -5.110 3.227 -28.782 1.00 75.88 121 ILE A CA 1
ATOM 937 C C . ILE A 1 121 ? -6.557 3.584 -29.136 1.00 75.88 121 ILE A C 1
ATOM 939 O O . ILE A 1 121 ? -6.966 4.732 -28.985 1.00 75.88 121 ILE A O 1
ATOM 943 N N . VAL A 1 122 ? -7.322 2.602 -29.617 1.00 78.12 122 VAL A N 1
ATOM 944 C CA . VAL A 1 122 ? -8.722 2.800 -30.029 1.00 78.12 122 VAL A CA 1
ATOM 945 C C . VAL A 1 122 ? -9.662 2.819 -28.823 1.00 78.12 122 VAL A C 1
ATOM 947 O O . VAL A 1 122 ? -10.571 3.641 -28.772 1.00 78.12 122 VAL A O 1
ATOM 950 N N . ASN A 1 123 ? -9.458 1.925 -27.850 1.00 77.38 123 ASN A N 1
ATOM 951 C CA . ASN A 1 123 ? -10.244 1.879 -26.618 1.00 77.38 123 ASN A CA 1
ATOM 952 C C . ASN A 1 123 ? -9.514 1.078 -25.525 1.00 77.38 123 ASN A C 1
ATOM 954 O O . ASN A 1 123 ? -8.870 0.074 -25.830 1.00 77.38 123 ASN A O 1
ATOM 958 N N . ILE A 1 124 ? -9.664 1.487 -24.263 1.00 76.50 124 ILE A N 1
ATOM 959 C CA . ILE A 1 124 ? -9.259 0.734 -23.066 1.00 76.50 124 ILE A CA 1
ATOM 960 C C . ILE A 1 124 ? -10.430 0.787 -22.087 1.00 76.50 124 ILE A C 1
ATOM 962 O O . ILE A 1 124 ? -10.858 1.873 -21.703 1.00 76.50 124 ILE A O 1
ATOM 966 N N . ASP A 1 125 ? -10.922 -0.372 -21.647 1.00 79.94 125 ASP A N 1
ATOM 967 C CA . ASP A 1 125 ? -11.882 -0.428 -20.541 1.00 79.94 125 ASP A CA 1
ATOM 968 C C . ASP A 1 125 ? -11.139 -0.525 -19.203 1.00 79.94 125 ASP A C 1
ATOM 970 O O . ASP A 1 125 ? -10.729 -1.602 -18.773 1.00 79.94 125 ASP A O 1
ATOM 974 N N . ALA A 1 126 ? -10.965 0.619 -18.543 1.00 81.56 126 ALA A N 1
ATOM 975 C CA . ALA A 1 126 ? -10.339 0.704 -17.225 1.00 81.56 126 ALA A CA 1
ATOM 976 C C . ALA A 1 126 ? -11.348 0.621 -16.064 1.00 81.56 126 ALA A C 1
ATOM 978 O O . ALA A 1 126 ? -10.965 0.777 -14.906 1.00 81.56 126 ALA A O 1
ATOM 979 N N . SER A 1 127 ? -12.638 0.391 -16.337 1.00 82.94 127 SER A N 1
ATOM 980 C CA . SER A 1 127 ? -13.710 0.602 -15.353 1.00 82.94 127 SER A CA 1
ATOM 981 C C . SER A 1 127 ? -13.538 -0.233 -14.083 1.00 82.94 127 SER A C 1
ATOM 983 O O . SER A 1 127 ? -13.767 0.276 -12.989 1.00 82.94 127 SER A O 1
ATOM 985 N N . LYS A 1 128 ? -13.119 -1.501 -14.209 1.00 82.94 128 LYS A N 1
ATOM 986 C CA . LYS A 1 128 ? -12.853 -2.375 -13.050 1.00 82.94 128 LYS A CA 1
ATOM 987 C C . LYS A 1 128 ? -11.639 -1.911 -12.250 1.00 82.94 128 LYS A C 1
ATOM 989 O O . LYS A 1 128 ? -11.753 -1.739 -11.044 1.00 82.94 128 LYS A O 1
ATOM 994 N N . ALA A 1 129 ? -10.528 -1.639 -12.934 1.00 83.06 129 ALA A N 1
ATOM 995 C CA . ALA A 1 129 ? -9.287 -1.197 -12.301 1.00 83.06 129 ALA A CA 1
ATOM 996 C C . ALA A 1 129 ? -9.469 0.124 -11.534 1.00 83.06 129 ALA A C 1
ATOM 998 O O . ALA A 1 129 ? -8.918 0.297 -10.451 1.00 83.06 129 ALA A O 1
ATOM 999 N N . LEU A 1 130 ? -10.295 1.038 -12.055 1.00 85.69 130 LEU A N 1
ATOM 1000 C CA . LEU A 1 130 ? -10.638 2.283 -11.365 1.00 85.69 130 LEU A CA 1
ATOM 1001 C C . LEU A 1 130 ? -11.395 2.035 -10.055 1.00 85.69 130 LEU A C 1
ATOM 1003 O O . LEU A 1 130 ? -11.138 2.729 -9.078 1.00 85.69 130 LEU A O 1
ATOM 1007 N N . VAL A 1 131 ? -12.298 1.049 -10.017 1.00 91.19 131 VAL A N 1
ATOM 1008 C CA . VAL A 1 131 ? -13.023 0.679 -8.790 1.00 91.19 131 VAL A CA 1
ATOM 1009 C C . VAL A 1 131 ? -12.083 0.021 -7.781 1.00 91.19 131 VAL A C 1
ATOM 1011 O O . VAL A 1 131 ? -12.155 0.350 -6.601 1.00 91.19 131 VAL A O 1
ATOM 1014 N N . GLU A 1 132 ? -11.192 -0.867 -8.230 1.00 91.19 132 GLU A N 1
ATOM 1015 C CA . GLU A 1 132 ? -10.207 -1.531 -7.363 1.00 91.19 132 GLU A CA 1
ATOM 1016 C C . GLU A 1 132 ? -9.263 -0.520 -6.718 1.00 91.19 132 GLU A C 1
ATOM 1018 O O . GLU A 1 132 ? -9.135 -0.480 -5.496 1.00 91.19 132 GLU A O 1
ATOM 1023 N N . GLY A 1 133 ? -8.659 0.351 -7.530 1.00 91.12 133 GLY A N 1
ATOM 1024 C CA . GLY A 1 133 ? -7.751 1.384 -7.041 1.00 91.12 133 GLY A CA 1
ATOM 1025 C C . GLY A 1 133 ? -8.441 2.377 -6.107 1.00 91.12 133 GLY A C 1
ATOM 1026 O O . GLY A 1 133 ? -7.903 2.703 -5.052 1.00 91.12 133 GLY A O 1
ATOM 1027 N N . ALA A 1 134 ? -9.652 2.820 -6.453 1.00 93.25 134 ALA A N 1
ATOM 1028 C CA . ALA A 1 134 ? -10.417 3.744 -5.622 1.00 93.25 134 ALA A CA 1
ATOM 1029 C C . ALA A 1 134 ? -10.838 3.122 -4.284 1.00 93.25 134 ALA A C 1
ATOM 1031 O O . ALA A 1 134 ? -10.710 3.764 -3.244 1.00 93.25 134 ALA A O 1
ATOM 1032 N N . PHE A 1 135 ? -11.288 1.865 -4.282 1.00 94.12 135 PHE A N 1
ATOM 1033 C CA . PHE A 1 135 ? -11.607 1.166 -3.041 1.00 94.12 135 PHE A CA 1
ATOM 1034 C C . PHE A 1 135 ? -10.367 1.022 -2.153 1.00 94.12 135 PHE A C 1
ATOM 1036 O O . PHE A 1 135 ? -10.440 1.361 -0.977 1.00 94.12 135 PHE A O 1
ATOM 1043 N N . THR A 1 136 ? -9.224 0.601 -2.708 1.00 93.88 136 THR A N 1
ATOM 1044 C CA . THR A 1 136 ? -7.958 0.470 -1.964 1.00 93.88 136 THR A CA 1
ATOM 1045 C C . THR A 1 136 ? -7.487 1.809 -1.397 1.00 93.88 136 THR A C 1
ATOM 1047 O O . THR A 1 136 ? -7.077 1.861 -0.241 1.00 93.88 136 THR A O 1
ATOM 1050 N N . LEU A 1 137 ? -7.629 2.907 -2.147 1.00 93.50 137 LEU A N 1
ATOM 1051 C CA . LEU A 1 137 ? -7.397 4.262 -1.633 1.00 93.50 137 LEU A CA 1
ATOM 1052 C C . LEU A 1 137 ? -8.312 4.574 -0.436 1.00 93.50 137 LEU A C 1
ATOM 1054 O O . LEU A 1 137 ? -7.868 5.105 0.577 1.00 93.50 137 LEU A O 1
ATOM 1058 N N . GLY A 1 138 ? -9.592 4.204 -0.529 1.00 93.50 138 GLY A N 1
ATOM 1059 C CA . GLY A 1 138 ? -10.542 4.330 0.573 1.00 93.50 138 GLY A CA 1
ATOM 1060 C C . GLY A 1 138 ? -10.162 3.480 1.787 1.00 93.50 138 GLY A C 1
ATOM 1061 O O . GLY A 1 138 ? -10.327 3.932 2.917 1.00 93.50 138 GLY A O 1
ATOM 1062 N N . VAL A 1 139 ? -9.629 2.272 1.585 1.00 93.69 139 VAL A N 1
ATOM 1063 C CA . VAL A 1 139 ? -9.092 1.444 2.674 1.00 93.69 139 VAL A CA 1
ATOM 1064 C C . VAL A 1 139 ? -7.936 2.169 3.354 1.00 93.69 139 VAL A C 1
ATOM 1066 O O . VAL A 1 139 ? -8.003 2.367 4.562 1.00 93.69 139 VAL A O 1
ATOM 1069 N N . GLY A 1 140 ? -6.949 2.643 2.589 1.00 93.62 140 GLY A N 1
ATOM 1070 C CA . GLY A 1 140 ? -5.793 3.375 3.114 1.00 93.62 140 GLY A CA 1
ATOM 1071 C C . GLY A 1 140 ? -6.174 4.583 3.948 1.00 93.62 140 GLY A C 1
ATOM 1072 O O . GLY A 1 140 ? -5.769 4.676 5.108 1.00 93.62 140 GLY A O 1
ATOM 1073 N N . TYR A 1 141 ? -7.048 5.432 3.405 1.00 93.25 141 TYR A N 1
ATOM 1074 C CA . TYR A 1 141 ? -7.605 6.594 4.099 1.00 93.25 141 TYR A CA 1
ATOM 1075 C C . TYR A 1 141 ? -8.210 6.246 5.471 1.00 93.25 141 TYR A C 1
ATOM 1077 O O . TYR A 1 141 ? -8.086 7.008 6.428 1.00 93.25 141 TYR A O 1
ATOM 1085 N N . ASN A 1 142 ? -8.878 5.094 5.581 1.00 93.44 142 ASN A N 1
ATOM 1086 C CA . ASN A 1 142 ? -9.557 4.684 6.808 1.00 93.44 142 ASN A CA 1
ATOM 1087 C C . ASN A 1 142 ? -8.680 3.865 7.768 1.00 93.44 142 ASN A C 1
ATOM 1089 O O . ASN A 1 142 ? -9.107 3.656 8.904 1.00 93.44 142 ASN A O 1
ATOM 1093 N N . THR A 1 143 ? -7.501 3.382 7.364 1.00 92.44 143 THR A N 1
ATOM 1094 C CA . THR A 1 143 ? -6.701 2.439 8.170 1.00 92.44 143 THR A CA 1
ATOM 1095 C C . THR A 1 143 ? -5.281 2.923 8.447 1.00 92.44 143 THR A C 1
ATOM 1097 O O . THR A 1 143 ? -4.935 3.114 9.612 1.00 92.44 143 THR A O 1
ATOM 1100 N N . CYS A 1 144 ? -4.458 3.125 7.417 1.00 88.56 144 CYS A N 1
ATOM 1101 C CA . CYS A 1 144 ? -3.014 3.340 7.559 1.00 88.56 144 CYS A CA 1
ATOM 1102 C C . CYS A 1 144 ? -2.556 4.768 7.239 1.00 88.56 144 CYS A C 1
ATOM 1104 O O . CYS A 1 144 ? -1.531 5.212 7.761 1.00 88.56 144 CYS A O 1
ATOM 1106 N N . GLU A 1 145 ? -3.302 5.501 6.413 1.00 91.56 145 GLU A N 1
ATOM 1107 C CA . GLU A 1 145 ? -2.931 6.844 5.978 1.00 91.56 145 GLU A CA 1
ATOM 1108 C C . GLU A 1 145 ? -3.292 7.872 7.054 1.00 91.56 145 GLU A C 1
ATOM 1110 O O . GLU A 1 145 ? -4.419 8.358 7.141 1.00 91.56 145 GLU A O 1
ATOM 1115 N N . GLN A 1 146 ? -2.312 8.227 7.886 1.00 90.06 146 GLN A N 1
ATOM 1116 C CA . GLN A 1 146 ? -2.471 9.232 8.932 1.00 90.06 146 GLN A CA 1
ATOM 1117 C C . GLN A 1 146 ? -1.530 10.412 8.709 1.00 90.06 146 GLN A C 1
ATOM 1119 O O . GLN A 1 146 ? -0.322 10.244 8.560 1.00 90.06 146 GLN A O 1
ATOM 1124 N N . ILE A 1 147 ? -2.093 11.621 8.745 1.00 91.06 147 ILE A N 1
ATOM 1125 C CA . ILE A 1 147 ? -1.317 12.859 8.778 1.00 91.06 147 ILE A CA 1
ATOM 1126 C C . ILE A 1 147 ? -1.097 13.248 10.238 1.00 91.06 147 ILE A C 1
ATOM 1128 O O . ILE A 1 147 ? -2.062 13.409 10.988 1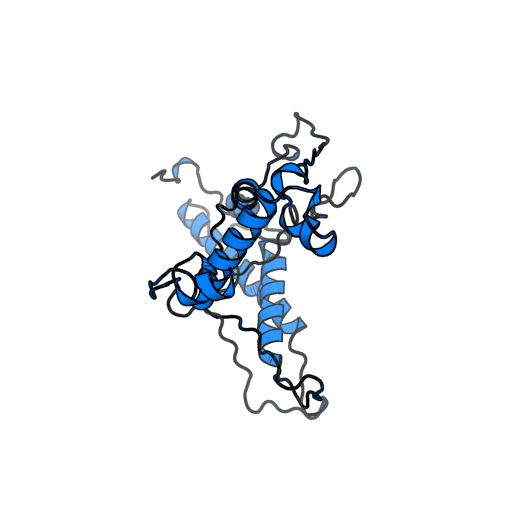.00 91.06 147 ILE A O 1
ATOM 1132 N N . VAL A 1 148 ? 0.165 13.395 10.637 1.00 89.19 148 VAL A N 1
ATOM 1133 C CA . VAL A 1 148 ? 0.539 13.865 11.977 1.00 89.19 148 VAL A CA 1
ATOM 1134 C C . VAL A 1 148 ? 1.238 15.207 11.846 1.00 89.19 148 VAL A C 1
ATOM 1136 O O . VAL A 1 148 ? 2.200 15.334 11.088 1.00 89.19 148 VAL A O 1
ATOM 1139 N N . ASN A 1 149 ? 0.758 16.187 12.608 1.00 91.62 149 ASN A N 1
ATOM 1140 C CA . ASN A 1 149 ? 1.323 17.528 12.668 1.00 91.62 149 ASN A CA 1
ATOM 1141 C C . ASN A 1 149 ? 1.923 17.775 14.052 1.00 91.62 149 ASN A C 1
ATOM 1143 O O . ASN A 1 149 ? 1.387 17.289 15.050 1.00 91.62 149 ASN A O 1
ATOM 1147 N N . ASP A 1 150 ? 2.995 18.557 14.112 1.00 91.81 150 ASP A N 1
ATOM 1148 C CA . ASP A 1 150 ? 3.532 19.084 15.361 1.00 91.81 150 ASP A CA 1
ATOM 1149 C C . ASP A 1 150 ? 2.516 20.070 15.979 1.00 91.81 150 ASP A C 1
ATOM 1151 O O . ASP A 1 150 ? 2.156 21.060 15.334 1.00 91.81 150 ASP A O 1
ATOM 1155 N N . PRO A 1 151 ? 2.042 19.834 17.217 1.00 90.62 151 PRO A N 1
ATOM 1156 C CA . PRO A 1 151 ? 1.075 20.706 17.880 1.00 90.62 151 PRO A CA 1
ATOM 1157 C C . PRO A 1 151 ? 1.556 22.145 18.109 1.00 90.62 151 PRO A C 1
ATOM 1159 O O . PRO A 1 151 ? 0.726 23.043 18.241 1.00 90.62 151 PRO A O 1
ATOM 1162 N N . HIS A 1 152 ? 2.868 22.374 18.199 1.00 91.81 152 HIS A N 1
ATOM 1163 C CA . HIS A 1 152 ? 3.436 23.683 18.524 1.00 91.81 152 HIS A CA 1
ATOM 1164 C C . HIS A 1 152 ? 3.785 24.491 17.278 1.00 91.81 152 HIS A C 1
ATOM 1166 O O . HIS A 1 152 ? 3.506 25.689 17.221 1.00 91.81 152 HIS A O 1
ATOM 1172 N N . THR A 1 153 ? 4.395 23.846 16.285 1.00 94.06 153 THR A N 1
ATOM 1173 C CA . THR A 1 153 ? 4.868 24.513 15.062 1.00 94.06 153 THR A CA 1
ATOM 1174 C C . THR A 1 153 ? 3.871 24.418 13.906 1.00 94.06 153 THR A C 1
ATOM 1176 O O . THR A 1 153 ? 3.904 25.250 13.000 1.00 94.06 153 THR A O 1
ATOM 1179 N N . GLY A 1 154 ? 2.968 23.430 13.928 1.00 91.31 154 GLY A N 1
ATOM 1180 C CA . GLY A 1 154 ? 2.054 23.119 12.828 1.00 91.31 154 GLY A CA 1
ATOM 1181 C C . GLY A 1 154 ? 2.714 22.390 11.653 1.00 91.31 154 GLY A C 1
ATOM 1182 O O . GLY A 1 154 ? 2.063 22.188 10.627 1.00 91.31 154 GLY A O 1
ATOM 1183 N N . GLU A 1 155 ? 3.987 21.999 11.770 1.00 90.44 155 GLU A N 1
ATOM 1184 C CA . GLU A 1 155 ? 4.698 21.274 10.717 1.00 90.44 155 GLU A CA 1
ATOM 1185 C C . GLU A 1 155 ? 4.140 19.853 10.533 1.00 90.44 155 GLU A C 1
ATOM 1187 O O . GLU A 1 155 ? 3.857 19.148 11.499 1.00 90.44 155 GLU A O 1
ATOM 1192 N N . VAL A 1 156 ? 4.023 19.401 9.280 1.00 89.56 156 VAL A N 1
ATOM 1193 C CA . VAL A 1 156 ? 3.626 18.024 8.952 1.00 89.56 156 VAL A CA 1
ATOM 1194 C C . VAL A 1 156 ? 4.809 17.075 9.173 1.00 89.56 156 VAL A C 1
ATOM 1196 O O . VAL A 1 156 ? 5.763 17.061 8.394 1.00 89.56 156 VAL A O 1
ATOM 1199 N N . LEU A 1 157 ? 4.717 16.219 10.191 1.00 88.00 157 LEU A N 1
ATOM 1200 C CA . LEU A 1 157 ? 5.745 15.229 10.544 1.00 88.00 157 LEU A CA 1
ATOM 1201 C C . LEU A 1 157 ? 5.737 14.015 9.598 1.00 88.00 157 LEU A C 1
ATOM 1203 O O . LEU A 1 157 ? 6.762 13.367 9.358 1.00 88.00 157 LEU A O 1
ATOM 1207 N N . THR A 1 158 ? 4.580 13.710 9.011 1.00 88.12 158 THR A N 1
ATOM 1208 C CA . THR A 1 158 ? 4.382 12.619 8.042 1.00 88.12 158 THR A CA 1
ATOM 1209 C C . THR A 1 158 ? 4.599 13.090 6.602 1.00 88.12 158 THR A C 1
ATOM 1211 O O . THR A 1 158 ? 3.787 12.838 5.719 1.00 88.12 158 THR A O 1
ATOM 1214 N N . ASN A 1 159 ? 5.692 13.809 6.345 1.00 85.88 159 ASN A N 1
ATOM 1215 C CA . ASN A 1 159 ? 5.988 14.425 5.042 1.00 85.88 159 ASN A CA 1
ATOM 1216 C C . ASN A 1 159 ? 6.822 13.542 4.090 1.00 85.88 159 ASN A C 1
ATOM 1218 O O . ASN A 1 159 ? 7.283 14.004 3.045 1.00 85.88 159 ASN A O 1
ATOM 1222 N N . ARG A 1 160 ? 7.065 12.276 4.447 1.00 82.94 160 ARG A N 1
ATOM 1223 C CA . ARG A 1 160 ? 7.922 11.342 3.700 1.00 82.94 160 ARG A CA 1
ATOM 1224 C C . ARG A 1 160 ? 7.295 9.958 3.656 1.00 82.94 160 ARG A C 1
ATOM 1226 O O . ARG A 1 160 ? 6.609 9.559 4.591 1.00 82.94 160 ARG A O 1
ATOM 1233 N N . THR A 1 161 ? 7.664 9.177 2.644 1.00 76.25 161 THR A N 1
ATOM 1234 C CA . THR A 1 161 ? 7.269 7.763 2.480 1.00 76.25 161 THR A CA 1
ATOM 1235 C C . THR A 1 161 ? 7.689 6.854 3.640 1.00 76.25 161 THR A C 1
ATOM 1237 O O . THR A 1 161 ? 7.212 5.730 3.748 1.00 76.25 161 THR A O 1
ATOM 1240 N N . TRP A 1 162 ? 8.593 7.315 4.509 1.00 75.00 162 TRP A N 1
ATOM 1241 C CA . TRP A 1 162 ? 8.977 6.599 5.725 1.00 75.00 162 TRP A CA 1
ATOM 1242 C C . TRP A 1 162 ? 7.947 6.732 6.853 1.00 75.00 162 TRP A C 1
ATOM 1244 O O . TRP A 1 162 ? 7.749 5.783 7.609 1.00 75.00 162 TRP A O 1
ATOM 1254 N N . ASN A 1 163 ? 7.301 7.899 6.934 1.00 80.25 163 ASN A N 1
ATOM 1255 C CA . ASN A 1 163 ? 6.412 8.292 8.028 1.00 80.25 163 ASN A CA 1
ATOM 1256 C C . ASN A 1 163 ? 4.933 8.293 7.612 1.00 80.25 163 ASN A C 1
ATOM 1258 O O . ASN A 1 163 ? 4.066 8.319 8.474 1.00 80.25 163 ASN A O 1
ATOM 1262 N N . TYR A 1 164 ? 4.642 8.297 6.309 1.00 87.62 164 TYR A N 1
ATOM 1263 C CA . TYR A 1 164 ? 3.291 8.217 5.761 1.00 87.62 164 TYR A CA 1
ATOM 1264 C C . TYR A 1 164 ? 3.112 6.893 5.020 1.00 87.62 164 TYR A C 1
ATOM 1266 O O . TYR A 1 164 ? 3.788 6.643 4.017 1.00 87.62 164 TYR A O 1
ATOM 1274 N N . TRP A 1 165 ? 2.226 6.042 5.536 1.00 85.06 165 TRP A N 1
ATOM 1275 C CA . TRP A 1 165 ? 2.016 4.691 5.023 1.00 85.06 165 TRP A CA 1
ATOM 1276 C C . TRP A 1 165 ? 0.770 4.621 4.150 1.00 85.06 165 TRP A C 1
ATOM 1278 O O . TRP A 1 165 ? -0.340 4.868 4.611 1.00 85.06 165 TRP A O 1
ATOM 1288 N N . VAL A 1 166 ? 0.983 4.244 2.893 1.00 89.81 166 VAL A N 1
ATOM 1289 C CA . VAL A 1 166 ? -0.074 3.935 1.925 1.00 89.81 166 VAL A CA 1
ATOM 1290 C C . VAL A 1 166 ? -0.311 2.422 1.874 1.00 89.81 166 VAL A C 1
ATOM 1292 O O . VAL A 1 166 ? 0.622 1.669 2.178 1.00 89.81 166 VAL A O 1
ATOM 1295 N N . PRO A 1 167 ? -1.497 1.963 1.439 1.00 89.38 167 PRO A N 1
ATOM 1296 C CA . PRO A 1 167 ? -1.766 0.548 1.215 1.00 89.38 167 PRO A CA 1
ATOM 1297 C C . PRO A 1 167 ? -0.759 -0.090 0.257 1.00 89.38 167 PRO A C 1
ATOM 1299 O O . PRO A 1 167 ? -0.548 0.380 -0.864 1.00 89.38 167 PRO A O 1
ATOM 1302 N N . GLY A 1 168 ? -0.146 -1.181 0.701 1.00 83.31 168 GLY A N 1
ATOM 1303 C CA . GLY A 1 168 ? 0.655 -2.081 -0.113 1.00 83.31 168 GLY A CA 1
ATOM 1304 C C . GLY A 1 168 ? -0.159 -3.260 -0.645 1.00 83.31 168 GLY A C 1
ATOM 1305 O O . GLY A 1 168 ? -1.352 -3.404 -0.390 1.00 83.31 168 GLY A O 1
ATOM 1306 N N . ALA A 1 169 ? 0.510 -4.160 -1.369 1.00 82.69 169 ALA A N 1
ATOM 1307 C CA . ALA A 1 169 ? -0.125 -5.351 -1.941 1.00 82.69 169 ALA A CA 1
ATOM 1308 C C . ALA A 1 169 ? -0.769 -6.269 -0.883 1.00 82.69 169 ALA A C 1
ATOM 1310 O O . ALA A 1 169 ? -1.761 -6.929 -1.168 1.00 82.69 169 ALA A O 1
ATOM 1311 N N . THR A 1 170 ? -0.226 -6.289 0.337 1.00 82.44 170 THR A N 1
ATOM 1312 C CA . THR A 1 170 ? -0.734 -7.093 1.461 1.00 82.44 170 THR A CA 1
ATOM 1313 C C . THR A 1 170 ? -1.967 -6.501 2.135 1.00 82.44 170 THR A C 1
ATOM 1315 O O . THR A 1 170 ? -2.632 -7.204 2.888 1.00 82.44 170 THR A O 1
ATOM 1318 N N . ASP A 1 171 ? -2.266 -5.227 1.884 1.00 84.81 171 ASP A N 1
ATOM 1319 C CA . ASP A 1 171 ? -3.409 -4.529 2.481 1.00 84.81 171 ASP A CA 1
ATOM 1320 C C . ASP A 1 171 ? -4.673 -4.655 1.612 1.00 84.81 171 ASP A C 1
ATOM 1322 O O . ASP A 1 171 ? -5.779 -4.326 2.046 1.00 84.81 171 ASP A O 1
ATOM 1326 N N . ILE A 1 172 ? -4.520 -5.148 0.378 1.00 87.94 172 ILE A N 1
ATOM 1327 C CA . ILE A 1 172 ? -5.622 -5.412 -0.546 1.00 87.94 172 ILE A CA 1
ATOM 1328 C C . ILE A 1 172 ? -6.361 -6.679 -0.082 1.00 87.94 172 ILE A C 1
ATOM 1330 O O . ILE A 1 172 ? -5.712 -7.685 0.217 1.00 87.94 172 ILE A O 1
ATOM 1334 N N . PRO A 1 173 ? -7.710 -6.684 -0.039 1.00 86.88 173 PRO A N 1
ATOM 1335 C CA . PRO A 1 173 ? -8.465 -7.876 0.329 1.00 86.88 173 PRO A CA 1
ATOM 1336 C C . PRO A 1 173 ? -8.092 -9.082 -0.537 1.00 86.88 173 PRO A C 1
ATOM 1338 O O . PRO A 1 173 ? -8.104 -8.997 -1.764 1.00 86.88 173 PRO A O 1
ATOM 1341 N N . GLN A 1 174 ? -7.833 -10.222 0.109 1.00 85.94 174 GLN A N 1
ATOM 1342 C CA . GLN A 1 174 ? -7.463 -11.461 -0.582 1.00 85.94 174 GLN A CA 1
ATOM 1343 C C . GLN A 1 174 ? -8.539 -11.925 -1.581 1.00 85.94 174 GLN A C 1
ATOM 1345 O O . GLN A 1 174 ? -8.212 -12.464 -2.634 1.00 85.94 174 GLN A O 1
ATOM 1350 N N . ASP A 1 175 ? -9.819 -11.707 -1.263 1.00 85.50 175 ASP A N 1
ATOM 1351 C CA . ASP A 1 175 ? -10.944 -11.955 -2.168 1.00 85.50 175 ASP A CA 1
ATOM 1352 C C . ASP A 1 175 ? -11.706 -10.647 -2.414 1.00 85.50 175 ASP A C 1
ATOM 1354 O O . ASP A 1 175 ? -12.523 -10.209 -1.600 1.00 85.50 175 ASP A O 1
ATOM 1358 N N . MET A 1 176 ? -11.415 -10.008 -3.548 1.00 87.50 176 MET A N 1
ATOM 1359 C CA . MET A 1 176 ? -12.028 -8.753 -3.972 1.00 87.50 176 MET A CA 1
ATOM 1360 C C . MET A 1 176 ? -12.832 -8.973 -5.256 1.00 87.50 176 MET A C 1
ATOM 1362 O O . MET A 1 176 ? -12.280 -9.114 -6.345 1.00 87.50 176 MET A O 1
ATOM 1366 N N . ARG A 1 177 ? -14.166 -9.002 -5.142 1.00 88.75 177 ARG A N 1
ATOM 1367 C CA . ARG A 1 177 ? -15.064 -9.262 -6.281 1.00 88.75 177 ARG A CA 1
ATOM 1368 C C . ARG A 1 177 ? -15.852 -8.021 -6.666 1.00 88.75 177 ARG A C 1
ATOM 1370 O O . ARG A 1 177 ? -16.628 -7.502 -5.868 1.00 88.75 177 ARG A O 1
ATOM 1377 N N . ILE A 1 178 ? -15.722 -7.600 -7.924 1.00 88.31 178 ILE A N 1
ATOM 1378 C CA . ILE A 1 178 ? -16.433 -6.437 -8.467 1.00 88.31 178 ILE A CA 1
ATOM 1379 C C . ILE A 1 178 ? -17.385 -6.861 -9.578 1.00 88.31 178 ILE A C 1
ATOM 1381 O O . ILE A 1 178 ? -16.993 -7.463 -10.582 1.00 88.31 178 ILE A O 1
ATOM 1385 N N . TYR A 1 179 ? -18.649 -6.470 -9.421 1.00 89.00 179 TYR A N 1
ATOM 1386 C CA . TYR A 1 179 ? -19.701 -6.715 -10.397 1.00 89.00 179 TYR A CA 1
ATOM 1387 C C . TYR A 1 179 ? -20.398 -5.411 -10.763 1.00 89.00 179 TYR A C 1
ATOM 1389 O O . TYR A 1 179 ? -20.960 -4.727 -9.911 1.00 89.00 179 TYR A O 1
ATOM 1397 N N . PHE A 1 180 ? -20.431 -5.101 -12.057 1.00 87.00 180 PHE A N 1
ATOM 1398 C CA . PHE A 1 180 ? -21.281 -4.033 -12.565 1.00 87.00 180 PHE A CA 1
ATOM 1399 C C . PHE A 1 180 ? -22.690 -4.552 -12.829 1.00 87.00 180 PHE A C 1
ATOM 1401 O O . PHE A 1 180 ? -22.887 -5.642 -13.380 1.00 87.00 180 PHE A O 1
ATOM 1408 N N . ARG A 1 181 ? -23.688 -3.743 -12.465 1.00 86.25 181 ARG A N 1
ATOM 1409 C CA . ARG A 1 181 ? -25.086 -4.048 -12.758 1.00 86.25 181 ARG A CA 1
ATOM 1410 C C . ARG A 1 181 ? -25.278 -4.120 -14.272 1.00 86.25 181 ARG A C 1
ATOM 1412 O O . ARG A 1 181 ? -25.104 -3.139 -14.986 1.00 86.25 181 ARG A O 1
ATOM 1419 N N . LYS A 1 182 ? -25.668 -5.294 -14.769 1.00 85.75 182 LYS A N 1
ATOM 1420 C CA . LYS A 1 182 ? -25.959 -5.488 -16.193 1.00 85.75 182 LYS A CA 1
ATOM 1421 C C . LYS A 1 182 ? -27.231 -4.727 -16.584 1.00 85.75 182 LYS A C 1
ATOM 1423 O O . LYS A 1 182 ? -28.167 -4.639 -15.791 1.00 85.75 182 LYS A O 1
ATOM 1428 N N . ARG A 1 183 ? -27.279 -4.245 -17.832 1.00 81.62 183 ARG A N 1
ATOM 1429 C CA . ARG A 1 183 ? -28.447 -3.573 -18.444 1.00 81.62 183 ARG A CA 1
ATOM 1430 C C . ARG A 1 183 ? -28.909 -2.302 -17.704 1.00 81.62 183 ARG A C 1
ATOM 1432 O O . ARG A 1 183 ? -30.101 -2.028 -17.644 1.00 81.62 183 ARG A O 1
ATOM 1439 N N . SER A 1 184 ? -27.984 -1.520 -17.148 1.00 82.69 184 SER A N 1
ATOM 1440 C CA . SER A 1 184 ? -28.285 -0.281 -16.407 1.00 82.69 184 SER A CA 1
ATOM 1441 C C . SER A 1 184 ? -28.075 1.001 -17.227 1.00 82.69 184 SER A C 1
ATOM 1443 O O . SER A 1 184 ? -27.550 1.985 -16.700 1.00 82.69 184 SER A O 1
ATOM 1445 N N . PHE A 1 185 ? -28.417 0.977 -18.516 1.00 83.44 185 PHE A N 1
ATOM 1446 C CA . PHE A 1 185 ? -28.214 2.115 -19.416 1.00 83.44 185 PHE A CA 1
ATOM 1447 C C . PHE A 1 185 ? -29.048 3.332 -18.975 1.00 83.44 185 PHE A C 1
ATOM 1449 O O . PHE A 1 185 ? -30.197 3.173 -18.565 1.00 83.44 185 PHE A O 1
ATOM 1456 N N . SER A 1 186 ? -28.469 4.532 -19.065 1.00 82.12 186 SER A N 1
ATOM 1457 C CA . SER A 1 186 ? -29.155 5.813 -18.835 1.00 82.12 186 SER A CA 1
ATOM 1458 C C . SER A 1 186 ? -28.946 6.733 -20.038 1.00 82.12 186 SER A C 1
ATOM 1460 O O . SER A 1 186 ? -27.894 6.688 -20.666 1.00 82.12 186 SER A O 1
ATOM 1462 N N . TYR A 1 187 ? -29.931 7.576 -20.348 1.00 85.31 187 TYR A N 1
ATOM 1463 C CA . TYR A 1 187 ? -29.814 8.612 -21.385 1.00 85.31 187 TYR A CA 1
ATOM 1464 C C . TYR A 1 187 ? -29.258 9.938 -20.844 1.00 85.31 187 TYR A C 1
ATOM 1466 O O . TYR A 1 187 ? -29.000 10.851 -21.620 1.00 85.31 187 TYR A O 1
ATOM 1474 N N . GLU A 1 188 ? -29.076 10.057 -19.527 1.00 82.62 188 GLU A N 1
ATOM 1475 C CA . GLU A 1 188 ? -28.623 11.296 -18.877 1.00 82.62 188 GLU A CA 1
ATOM 1476 C C . GLU A 1 188 ? -27.142 11.594 -19.134 1.00 82.62 188 GLU A C 1
ATOM 1478 O O . GLU A 1 188 ? -26.733 12.750 -19.169 1.00 82.62 188 GLU A O 1
ATOM 1483 N N . ALA A 1 189 ? -26.333 10.550 -19.315 1.00 80.19 189 ALA A N 1
ATOM 1484 C CA . ALA A 1 189 ? -24.893 10.652 -19.503 1.00 80.19 189 ALA A CA 1
ATOM 1485 C C . ALA A 1 189 ? -24.480 10.157 -20.891 1.00 80.19 189 ALA A C 1
ATOM 1487 O O . ALA A 1 189 ? -25.141 9.307 -21.495 1.00 80.19 189 ALA A O 1
ATOM 1488 N N . ILE A 1 190 ? -23.345 10.662 -21.384 1.00 77.81 190 ILE A N 1
ATOM 1489 C CA . ILE A 1 190 ? -22.792 10.292 -22.691 1.00 77.81 190 ILE A CA 1
ATOM 1490 C C . ILE A 1 190 ? -22.628 8.771 -22.751 1.00 77.81 190 ILE A C 1
ATOM 1492 O O . ILE A 1 190 ? -21.944 8.178 -21.914 1.00 77.81 190 ILE A O 1
ATOM 1496 N N . LEU A 1 191 ? -23.288 8.150 -23.734 1.00 77.94 191 LEU A N 1
ATOM 1497 C CA . LEU A 1 191 ? -23.286 6.699 -23.964 1.00 77.94 191 LEU A CA 1
ATOM 1498 C C . LEU A 1 191 ? -23.746 5.868 -22.748 1.00 77.94 191 LEU A C 1
ATOM 1500 O O . LEU A 1 191 ? -23.385 4.700 -22.621 1.00 77.94 191 LEU A O 1
ATOM 1504 N N . GLY A 1 192 ? -24.531 6.458 -21.842 1.00 78.56 192 GLY A N 1
ATOM 1505 C CA . GLY A 1 192 ? -24.974 5.809 -20.607 1.00 78.56 192 GLY A CA 1
ATOM 1506 C C . GLY A 1 192 ? -23.857 5.500 -19.613 1.00 78.56 192 GLY A C 1
ATOM 1507 O O . GLY A 1 192 ? -24.029 4.630 -18.755 1.00 78.56 192 GLY A O 1
ATOM 1508 N N . SER A 1 193 ? -22.726 6.202 -19.725 1.00 81.31 193 SER A N 1
ATOM 1509 C CA . SER A 1 193 ? -21.602 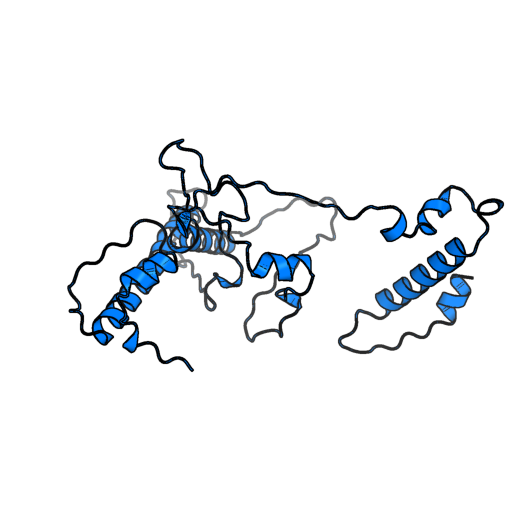6.108 -18.793 1.00 81.31 193 SER A CA 1
ATOM 1510 C C . SER A 1 193 ? -21.963 6.616 -17.393 1.00 81.31 193 SER A C 1
ATOM 1512 O O . SER A 1 193 ? -22.903 7.386 -17.203 1.00 81.31 193 SER A O 1
ATOM 1514 N N . LYS A 1 194 ? -21.214 6.165 -16.385 1.00 84.75 194 LYS A N 1
ATOM 1515 C CA . LYS A 1 194 ? -21.322 6.639 -15.000 1.00 84.75 194 LYS A CA 1
ATOM 1516 C C . LYS A 1 194 ? -19.930 6.739 -14.397 1.00 84.75 194 LYS A C 1
ATOM 1518 O O . LYS A 1 194 ? -19.074 5.913 -14.703 1.00 84.75 194 LYS A O 1
ATOM 1523 N N . ALA A 1 195 ? -19.722 7.722 -13.527 1.00 84.00 195 ALA A N 1
ATOM 1524 C CA . ALA A 1 195 ? -18.493 7.824 -12.753 1.00 84.00 195 ALA A CA 1
ATOM 1525 C C . ALA A 1 195 ? -18.406 6.660 -11.752 1.00 84.00 195 ALA A C 1
ATOM 1527 O O . ALA A 1 195 ? -19.367 6.382 -11.035 1.00 84.00 195 ALA A O 1
ATOM 1528 N N . THR A 1 196 ? -17.263 5.975 -11.720 1.00 85.19 196 THR A N 1
ATOM 1529 C CA . THR A 1 196 ? -17.036 4.799 -10.862 1.00 85.19 196 THR A CA 1
ATOM 1530 C C . THR A 1 196 ? -15.930 4.991 -9.829 1.00 85.19 196 THR A C 1
ATOM 1532 O O . THR A 1 196 ? -15.926 4.261 -8.845 1.00 85.19 196 THR A O 1
ATOM 1535 N N . GLY A 1 197 ? -15.028 5.961 -10.021 1.00 83.31 197 GLY A N 1
ATOM 1536 C CA . GLY A 1 197 ? -13.879 6.193 -9.138 1.00 83.31 197 GLY A CA 1
ATOM 1537 C C . GLY A 1 197 ? -14.289 6.646 -7.736 1.00 83.31 197 GLY A C 1
ATOM 1538 O O . GLY A 1 197 ? -14.281 5.854 -6.804 1.00 83.31 197 GLY A O 1
ATOM 1539 N N . GLU A 1 198 ? -14.706 7.903 -7.581 1.00 89.75 198 GLU A N 1
ATOM 1540 C CA . GLU A 1 198 ? -15.032 8.478 -6.263 1.00 89.75 198 GLU A CA 1
ATOM 1541 C C . GLU A 1 198 ? -16.088 7.684 -5.468 1.00 89.75 198 GLU A C 1
ATOM 1543 O O . GLU A 1 198 ? -15.878 7.467 -4.271 1.00 89.75 198 GLU A O 1
ATOM 1548 N N . PRO A 1 199 ? -17.177 7.165 -6.083 1.00 91.06 199 PRO A N 1
ATOM 1549 C CA . PRO A 1 199 ? -18.140 6.351 -5.346 1.00 91.06 199 PRO A CA 1
ATOM 1550 C C . PRO A 1 199 ? -17.520 5.084 -4.744 1.00 91.06 199 PRO A C 1
ATOM 1552 O O . PRO A 1 199 ? -17.924 4.663 -3.661 1.00 91.06 199 PRO A O 1
ATOM 1555 N N . ALA A 1 200 ? -16.537 4.480 -5.419 1.00 91.88 200 ALA A N 1
ATOM 1556 C CA . ALA A 1 200 ? -15.839 3.304 -4.914 1.00 91.88 200 ALA A CA 1
ATOM 1557 C C . ALA A 1 200 ? -14.915 3.642 -3.733 1.00 91.88 200 ALA A C 1
ATOM 1559 O O . ALA A 1 200 ? -14.850 2.853 -2.791 1.00 91.88 200 ALA A O 1
ATOM 1560 N N . THR A 1 201 ? -14.295 4.828 -3.714 1.00 93.06 201 THR A N 1
ATOM 1561 C CA . THR A 1 201 ? -13.522 5.310 -2.554 1.00 93.06 201 THR A CA 1
ATOM 1562 C C . THR A 1 201 ? -14.388 5.390 -1.301 1.00 93.06 201 THR A C 1
ATOM 1564 O O . THR A 1 201 ? -13.985 4.924 -0.234 1.00 93.06 201 THR A O 1
ATOM 1567 N N . CYS A 1 202 ? -15.619 5.898 -1.423 1.00 92.94 202 CYS A N 1
ATOM 1568 C CA . CYS A 1 202 ? -16.558 5.957 -0.302 1.00 92.94 202 CYS A CA 1
ATOM 1569 C C . CYS A 1 202 ? -16.927 4.568 0.243 1.00 92.94 202 CYS A C 1
ATOM 1571 O O . CYS A 1 202 ? -17.209 4.440 1.433 1.00 92.94 202 CYS A O 1
ATOM 1573 N N . MET A 1 203 ? -16.896 3.518 -0.587 1.00 93.19 203 MET A N 1
ATOM 1574 C CA . MET A 1 203 ? -17.165 2.149 -0.130 1.00 93.19 203 MET A CA 1
ATOM 1575 C C . MET A 1 203 ? -16.059 1.581 0.771 1.00 93.19 203 MET A C 1
ATOM 1577 O O . MET A 1 203 ? -16.319 0.625 1.502 1.00 93.19 203 MET A O 1
ATOM 1581 N N . GLY A 1 204 ? -14.867 2.190 0.795 1.00 91.50 204 GLY A N 1
ATOM 1582 C CA . GLY A 1 204 ? -13.784 1.824 1.716 1.00 91.50 204 GLY A CA 1
ATOM 1583 C C . GLY A 1 204 ? -14.182 1.895 3.198 1.00 91.50 204 GLY A C 1
ATOM 1584 O O . GLY A 1 204 ? -13.618 1.173 4.017 1.00 91.50 204 GLY A O 1
ATOM 1585 N N . VAL A 1 205 ? -15.229 2.663 3.541 1.00 93.06 205 VAL A N 1
ATOM 1586 C CA . VAL A 1 205 ? -15.800 2.746 4.901 1.00 93.06 205 VAL A CA 1
ATOM 1587 C C . VAL A 1 205 ? -16.322 1.402 5.435 1.00 93.06 205 VAL A C 1
ATOM 1589 O O . VAL A 1 205 ? -16.497 1.232 6.640 1.00 93.06 205 VAL A O 1
ATOM 1592 N N . ALA A 1 206 ? -16.542 0.406 4.572 1.00 94.00 206 ALA A N 1
ATOM 1593 C CA . ALA A 1 206 ? -16.896 -0.941 5.013 1.00 94.00 206 ALA A CA 1
ATOM 1594 C C . ALA A 1 206 ? -15.833 -1.551 5.950 1.00 94.00 206 ALA A C 1
ATOM 1596 O O . ALA A 1 206 ? -16.180 -2.262 6.894 1.00 94.00 206 ALA A O 1
ATOM 1597 N N . VAL A 1 207 ? -14.551 -1.233 5.733 1.00 93.56 207 VAL A N 1
ATOM 1598 C CA . VAL A 1 207 ? -13.429 -1.747 6.534 1.00 93.56 207 VAL A CA 1
ATOM 1599 C C . VAL A 1 207 ? -13.458 -1.253 7.987 1.00 93.56 207 VAL A C 1
ATOM 1601 O O . VAL A 1 207 ? -13.472 -2.103 8.880 1.00 93.56 207 VAL A O 1
ATOM 1604 N N . PRO A 1 208 ? -13.531 0.059 8.293 1.00 92.94 208 PRO A N 1
ATOM 1605 C CA . PRO A 1 208 ? -13.615 0.520 9.678 1.00 92.94 208 PRO A CA 1
ATOM 1606 C C . PRO A 1 208 ? -14.884 0.036 10.395 1.00 92.94 208 PRO A C 1
ATOM 1608 O O . PRO A 1 208 ? -14.840 -0.207 11.600 1.00 92.94 208 PRO A O 1
ATOM 1611 N N . PHE A 1 209 ? -16.003 -0.180 9.690 1.00 93.69 209 PHE A N 1
ATOM 1612 C CA . PHE A 1 209 ? -17.177 -0.820 10.299 1.00 93.69 209 PHE A CA 1
ATOM 1613 C C . PHE A 1 209 ? -16.916 -2.282 10.680 1.00 93.69 209 PHE A C 1
ATOM 1615 O O . PHE A 1 209 ? -17.291 -2.696 11.778 1.00 93.69 209 PHE A O 1
ATOM 1622 N N . ALA A 1 210 ? -16.235 -3.047 9.822 1.00 94.50 210 ALA A N 1
ATOM 1623 C CA . ALA A 1 210 ? -15.829 -4.415 10.136 1.00 94.50 210 ALA A CA 1
ATOM 1624 C C . ALA A 1 210 ? -14.846 -4.460 11.320 1.00 94.50 210 ALA A C 1
ATOM 1626 O O . ALA A 1 210 ? -15.029 -5.252 12.244 1.00 94.50 210 ALA A O 1
ATOM 1627 N N . MET A 1 211 ? -13.861 -3.556 11.353 1.00 93.38 211 MET A N 1
ATOM 1628 C CA . MET A 1 211 ? -12.933 -3.414 12.481 1.00 93.38 211 MET A CA 1
ATOM 1629 C C . MET A 1 211 ? -13.665 -3.057 13.775 1.00 93.38 211 MET A C 1
ATOM 1631 O O . MET A 1 211 ? -13.410 -3.658 14.815 1.00 93.38 211 MET A O 1
ATOM 1635 N N . ARG A 1 212 ? -14.627 -2.128 13.725 1.00 92.88 212 ARG A N 1
ATOM 1636 C CA . ARG A 1 212 ? -15.444 -1.764 14.889 1.00 92.88 212 ARG A CA 1
ATOM 1637 C C . ARG A 1 212 ? -16.240 -2.958 15.415 1.00 92.88 212 ARG A C 1
ATOM 1639 O O . ARG A 1 212 ? -16.298 -3.139 16.627 1.00 92.88 212 ARG A O 1
ATOM 1646 N N . ALA A 1 213 ? -16.807 -3.788 14.539 1.00 93.75 213 ALA A N 1
ATOM 1647 C CA . ALA A 1 213 ? -17.487 -5.018 14.947 1.00 93.75 213 ALA A CA 1
ATOM 1648 C C . ALA A 1 213 ? -16.525 -6.016 15.620 1.00 93.75 213 ALA A C 1
ATOM 1650 O O . ALA A 1 213 ? -16.871 -6.592 16.651 1.00 93.75 213 ALA A O 1
ATOM 1651 N N . ALA A 1 214 ? -15.303 -6.165 15.096 1.00 93.69 214 ALA A N 1
ATOM 1652 C CA . ALA A 1 214 ? -14.270 -7.005 15.706 1.00 93.69 214 ALA A CA 1
ATOM 1653 C C . ALA A 1 214 ? -13.838 -6.489 17.091 1.00 93.69 214 ALA A C 1
ATOM 1655 O O . ALA A 1 214 ? -13.713 -7.269 18.032 1.00 93.69 214 ALA A O 1
ATOM 1656 N N . ILE A 1 215 ? -13.688 -5.172 17.250 1.00 93.69 215 ILE A N 1
ATOM 1657 C CA . ILE A 1 215 ? -13.376 -4.543 18.541 1.00 93.69 215 ILE A CA 1
ATOM 1658 C C . ILE A 1 215 ? -14.512 -4.762 19.543 1.00 93.69 215 ILE A C 1
ATOM 1660 O O . ILE A 1 215 ? -14.250 -5.082 20.697 1.00 93.69 215 ILE A O 1
ATOM 1664 N N . VAL A 1 216 ? -15.776 -4.630 19.121 1.00 93.81 216 VAL A N 1
ATOM 1665 C CA . VAL A 1 216 ? -16.932 -4.929 19.985 1.00 93.81 216 VAL A CA 1
ATOM 1666 C C . VAL A 1 216 ? -16.889 -6.381 20.461 1.00 93.81 216 VAL A C 1
ATOM 1668 O O . VAL A 1 216 ? -17.103 -6.622 21.646 1.00 93.81 216 VAL A O 1
ATOM 1671 N N . ALA A 1 217 ? -16.581 -7.333 19.576 1.00 92.50 217 ALA A N 1
ATOM 1672 C CA . ALA A 1 217 ? -16.453 -8.743 19.947 1.00 92.50 217 ALA A CA 1
ATOM 1673 C C . ALA A 1 217 ? -15.313 -8.969 20.958 1.00 92.50 217 ALA A C 1
ATOM 1675 O O . ALA A 1 217 ? -15.535 -9.578 22.000 1.00 92.50 217 ALA A O 1
ATOM 1676 N N . SER A 1 218 ? -14.133 -8.386 20.720 1.00 91.44 218 SER A N 1
ATOM 1677 C CA . SER A 1 218 ? -13.005 -8.452 21.663 1.00 91.44 218 SER A CA 1
ATOM 1678 C C . SER A 1 218 ? -13.351 -7.840 23.029 1.00 91.44 218 SER A C 1
ATOM 1680 O O . SER A 1 218 ? -13.084 -8.436 24.069 1.00 91.44 218 SER A O 1
ATOM 1682 N N . ARG A 1 219 ? -14.028 -6.685 23.054 1.00 92.12 219 ARG A N 1
ATOM 1683 C CA . ARG A 1 219 ? -14.488 -6.039 24.294 1.00 92.12 219 ARG A CA 1
ATOM 1684 C C . ARG A 1 219 ? -15.461 -6.926 25.078 1.00 92.12 219 ARG A C 1
ATOM 1686 O O . ARG A 1 219 ? -15.373 -6.976 26.305 1.00 92.12 219 ARG A O 1
ATOM 1693 N N . GLN A 1 220 ? -16.369 -7.624 24.392 1.00 90.94 220 GLN A N 1
ATOM 1694 C CA . GLN A 1 220 ? -17.295 -8.567 25.030 1.00 90.94 220 GLN A CA 1
ATOM 1695 C C . GLN A 1 220 ? -16.549 -9.711 25.725 1.00 90.94 220 GLN A C 1
ATOM 1697 O O . GLN A 1 220 ? -16.894 -10.048 26.858 1.00 90.94 220 GLN A O 1
ATOM 1702 N N . GLU A 1 221 ? -15.507 -10.258 25.095 1.00 88.94 221 GLU A N 1
ATOM 1703 C CA . GLU A 1 221 ? -14.667 -11.309 25.686 1.00 88.94 221 GLU A CA 1
ATOM 1704 C C . GLU A 1 221 ? -13.945 -10.826 26.953 1.00 88.94 221 GLU A C 1
ATOM 1706 O O . GLU A 1 221 ? -13.913 -11.542 27.954 1.00 88.94 221 GLU A O 1
ATOM 1711 N N . SER A 1 222 ? -13.473 -9.576 26.977 1.00 87.50 222 SER A N 1
ATOM 1712 C CA . SER A 1 222 ? -12.868 -8.960 28.170 1.00 87.50 222 SER A CA 1
ATOM 1713 C C . SER A 1 222 ? -13.886 -8.556 29.259 1.00 87.50 222 SER A C 1
ATOM 1715 O O . SER A 1 222 ? -13.499 -8.002 30.299 1.00 87.50 222 SER A O 1
ATOM 1717 N N . GLY A 1 223 ? -15.183 -8.822 29.051 1.00 88.56 223 GLY A N 1
ATOM 1718 C CA . GLY A 1 223 ? -16.271 -8.564 30.001 1.00 88.56 223 GLY A CA 1
ATOM 1719 C C . GLY A 1 223 ? -16.870 -7.156 29.931 1.00 88.56 223 GLY A C 1
ATOM 1720 O O . GLY A 1 223 ? -17.532 -6.723 30.877 1.00 88.56 223 GLY A O 1
ATOM 1721 N N . LYS A 1 224 ? -16.637 -6.413 28.842 1.00 88.88 224 LYS A N 1
ATOM 1722 C CA . LYS A 1 224 ? -17.252 -5.099 28.610 1.00 88.88 224 LYS A CA 1
ATOM 1723 C C . LYS A 1 224 ? -18.626 -5.247 27.944 1.00 88.88 224 LYS A C 1
ATOM 1725 O O . LYS A 1 224 ? -18.811 -6.116 27.091 1.00 88.88 224 LYS A O 1
ATOM 1730 N N . PRO A 1 225 ? -19.609 -4.403 28.298 1.00 89.44 225 PRO A N 1
ATOM 1731 C CA . PRO A 1 225 ? -20.932 -4.478 27.702 1.00 89.44 225 PRO A CA 1
ATOM 1732 C C . PRO A 1 225 ? -20.913 -4.040 26.229 1.00 89.44 225 PRO A C 1
ATOM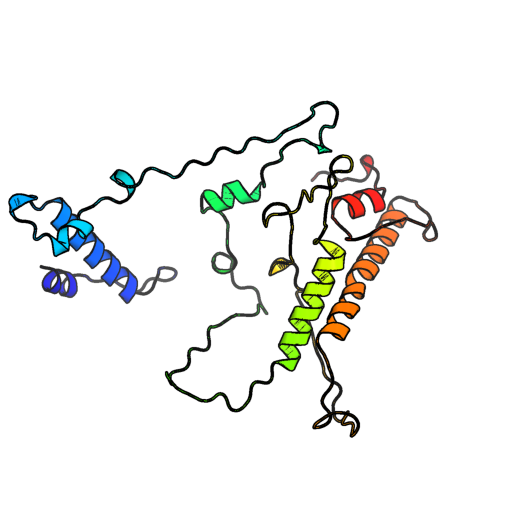 1734 O O . PRO A 1 225 ? -20.222 -3.101 25.840 1.00 89.44 225 PRO A O 1
ATOM 1737 N N . TYR A 1 226 ? -21.716 -4.714 25.401 1.00 86.56 226 TYR A N 1
ATOM 1738 C CA . TYR A 1 226 ? -21.742 -4.514 23.944 1.00 86.56 226 TYR A CA 1
ATOM 1739 C C . TYR A 1 226 ? -22.153 -3.101 23.500 1.00 86.56 226 TYR A C 1
ATOM 1741 O O . TYR A 1 226 ? -21.862 -2.696 22.378 1.00 86.56 226 TYR A O 1
ATOM 1749 N N . ASN A 1 227 ? -22.889 -2.386 24.350 1.00 89.56 227 ASN A N 1
ATOM 1750 C CA . ASN A 1 227 ? -23.450 -1.066 24.081 1.00 89.56 227 ASN A CA 1
ATOM 1751 C C . ASN A 1 227 ? -22.568 0.075 24.606 1.00 89.56 227 ASN A C 1
ATOM 1753 O O . ASN A 1 227 ? -22.967 1.237 24.527 1.00 89.56 227 ASN A O 1
ATOM 1757 N N . GLU A 1 228 ? -21.395 -0.237 25.158 1.00 91.00 228 GLU A N 1
ATOM 1758 C CA . GLU A 1 228 ? -20.437 0.774 25.583 1.00 91.00 228 GLU A CA 1
ATOM 1759 C C . GLU A 1 228 ? -19.873 1.499 24.360 1.00 91.00 228 GLU A C 1
ATOM 1761 O O . GLU A 1 228 ? -19.254 0.896 23.480 1.00 91.00 228 GLU A O 1
ATOM 1766 N N . TRP A 1 229 ? -20.085 2.812 24.303 1.00 90.56 229 TRP A N 1
ATOM 1767 C CA . TRP A 1 229 ? -19.509 3.635 23.251 1.00 90.56 229 TRP A CA 1
ATOM 1768 C C . TRP A 1 229 ? -17.989 3.737 23.411 1.00 90.56 229 TRP A C 1
ATOM 1770 O O . TRP A 1 229 ? -17.489 4.017 24.500 1.00 90.56 229 TRP A O 1
ATOM 1780 N N . PHE A 1 230 ? -17.262 3.587 22.303 1.00 91.06 230 PHE A N 1
ATOM 1781 C CA . PHE A 1 230 ? -15.836 3.892 22.222 1.00 91.06 230 PHE A CA 1
ATOM 1782 C C . PHE A 1 230 ? -15.528 4.706 20.962 1.00 91.06 230 PHE A C 1
ATOM 1784 O O . PHE A 1 230 ? -16.040 4.445 19.863 1.00 91.06 230 PHE A O 1
ATOM 1791 N N . GLN A 1 231 ? -14.676 5.710 21.143 1.00 89.25 231 GLN A N 1
ATOM 1792 C CA . GLN A 1 231 ? -14.276 6.653 20.108 1.00 89.25 231 GLN A CA 1
ATOM 1793 C C . GLN A 1 231 ? -13.092 6.087 19.311 1.00 89.25 231 GLN A C 1
ATOM 1795 O O . GLN A 1 231 ? -12.119 5.622 19.900 1.00 89.25 231 GLN A O 1
ATOM 1800 N N . ILE A 1 232 ? -13.166 6.145 17.978 1.00 87.62 232 ILE A N 1
ATOM 1801 C CA . ILE A 1 232 ? -12.023 5.915 17.081 1.00 87.62 232 ILE A CA 1
ATOM 1802 C C . ILE A 1 232 ? -12.105 6.991 16.011 1.00 87.62 232 ILE A C 1
ATOM 1804 O O . ILE A 1 232 ? -12.977 6.925 15.145 1.00 87.62 232 ILE A O 1
ATOM 1808 N N . ASP A 1 233 ? -11.232 7.987 16.122 1.00 85.69 233 ASP A N 1
ATOM 1809 C CA . ASP A 1 233 ? -11.210 9.138 15.226 1.00 85.69 233 ASP A CA 1
ATOM 1810 C C . ASP A 1 233 ? -10.114 8.991 14.165 1.00 85.69 233 ASP A C 1
ATOM 1812 O O . ASP A 1 233 ? -8.978 8.591 14.456 1.00 85.69 233 ASP A O 1
ATOM 1816 N N . GLY A 1 234 ? -10.447 9.367 12.929 1.00 86.75 234 GLY A N 1
ATOM 1817 C CA . GLY A 1 234 ? -9.550 9.287 11.777 1.00 86.75 234 GLY A CA 1
ATOM 1818 C C . GLY A 1 234 ? -9.231 7.849 11.363 1.00 86.75 234 GLY A C 1
ATOM 1819 O O . GLY A 1 234 ? -10.066 6.955 11.488 1.00 86.75 234 GLY A O 1
ATOM 1820 N N . ALA A 1 235 ? -8.011 7.634 10.866 1.00 90.00 235 ALA A N 1
ATOM 1821 C CA . ALA A 1 235 ? -7.542 6.317 10.453 1.00 90.00 235 ALA A CA 1
ATOM 1822 C C . ALA A 1 235 ? -7.492 5.338 11.643 1.00 90.00 235 ALA A C 1
ATOM 1824 O O . ALA A 1 235 ? -6.982 5.684 12.717 1.00 90.00 235 ALA A O 1
ATOM 1825 N N . CYS A 1 236 ? -8.019 4.129 11.438 1.00 90.88 236 CYS A N 1
ATOM 1826 C CA . CYS A 1 236 ? -8.046 3.011 12.381 1.00 90.88 236 CYS A CA 1
ATOM 1827 C C . CYS A 1 236 ? -6.675 2.323 12.438 1.00 90.88 236 CYS A C 1
ATOM 1829 O O . CYS A 1 236 ? -6.513 1.182 12.007 1.00 90.88 236 CYS A O 1
ATOM 1831 N N . THR A 1 237 ? -5.680 3.038 12.953 1.00 90.19 237 THR A N 1
ATOM 1832 C CA . THR A 1 237 ? -4.314 2.540 13.100 1.00 90.19 237 THR A CA 1
ATOM 1833 C C . THR A 1 237 ? -4.213 1.482 14.202 1.00 90.19 237 THR A C 1
ATOM 1835 O O . THR A 1 237 ? -5.063 1.387 15.092 1.00 90.19 237 THR A O 1
ATOM 1838 N N . VAL A 1 238 ? -3.164 0.658 14.145 1.00 89.12 238 VAL A N 1
ATOM 1839 C CA . VAL A 1 238 ? -2.974 -0.495 15.045 1.00 89.12 238 VAL A CA 1
ATOM 1840 C C . VAL A 1 238 ? -2.958 -0.086 16.521 1.00 89.12 238 VAL A C 1
ATOM 1842 O O . VAL A 1 238 ? -3.568 -0.754 17.351 1.00 89.12 238 VAL A O 1
ATOM 1845 N N . ASP A 1 239 ? -2.307 1.028 16.848 1.00 87.19 239 ASP A N 1
ATOM 1846 C CA . ASP A 1 239 ? -2.257 1.603 18.194 1.00 87.19 239 ASP A CA 1
ATOM 1847 C C . ASP A 1 239 ? -3.652 1.991 18.703 1.00 87.19 239 ASP A C 1
ATOM 1849 O O . ASP A 1 239 ? -4.033 1.614 19.813 1.00 87.19 239 ASP A O 1
ATOM 1853 N N . LYS A 1 240 ? -4.459 2.666 17.874 1.00 89.94 240 LYS A N 1
ATOM 1854 C CA . LYS A 1 240 ? -5.832 3.044 18.235 1.00 89.94 240 LYS A CA 1
ATOM 1855 C C . LYS A 1 240 ? -6.727 1.828 18.405 1.00 89.94 240 LYS A C 1
ATOM 1857 O O . LYS A 1 240 ? -7.516 1.799 19.345 1.00 89.94 240 LYS A O 1
ATOM 1862 N N . ILE A 1 241 ? -6.604 0.831 17.528 1.00 92.12 241 ILE A N 1
ATOM 1863 C CA . ILE A 1 241 ? -7.350 -0.428 17.637 1.00 92.12 241 ILE A CA 1
ATOM 1864 C C . ILE A 1 241 ? -6.983 -1.137 18.942 1.00 92.12 241 ILE A C 1
ATOM 1866 O O . ILE A 1 241 ? -7.876 -1.510 19.696 1.00 92.12 241 ILE A O 1
ATOM 1870 N N . ALA A 1 242 ? -5.690 -1.263 19.255 1.00 89.06 242 ALA A N 1
ATOM 1871 C CA . ALA A 1 242 ? -5.228 -1.915 20.478 1.00 89.06 242 ALA A CA 1
ATOM 1872 C C . ALA A 1 242 ? -5.769 -1.224 21.743 1.00 89.06 242 ALA A C 1
ATOM 1874 O O . ALA A 1 242 ? -6.288 -1.886 22.642 1.00 89.06 242 ALA A O 1
ATOM 1875 N N . ILE A 1 243 ? -5.726 0.112 21.788 1.00 88.81 243 ILE A N 1
ATOM 1876 C CA . ILE A 1 243 ? -6.305 0.898 22.888 1.00 88.81 243 ILE A CA 1
ATOM 1877 C C . ILE A 1 243 ? -7.831 0.697 22.953 1.00 88.81 243 ILE A C 1
ATOM 1879 O O . ILE A 1 243 ? -8.397 0.485 24.033 1.00 88.81 243 ILE A O 1
ATOM 1883 N N . ALA A 1 244 ? -8.504 0.715 21.799 1.00 91.00 244 ALA A N 1
ATOM 1884 C CA . ALA A 1 244 ? -9.950 0.556 21.692 1.00 91.00 244 ALA A CA 1
ATOM 1885 C C . ALA A 1 244 ? -10.444 -0.857 22.032 1.00 91.00 244 ALA A C 1
ATOM 1887 O O . ALA A 1 244 ? -11.600 -0.996 22.424 1.00 91.00 244 ALA A O 1
ATOM 1888 N N . CYS A 1 245 ? -9.619 -1.900 21.949 1.00 89.38 245 CYS A N 1
ATOM 1889 C CA . CYS A 1 245 ? -10.001 -3.231 22.428 1.00 89.38 245 CYS A CA 1
ATOM 1890 C C . CYS A 1 245 ? -10.077 -3.294 23.962 1.00 89.38 245 CYS A C 1
ATOM 1892 O O . CYS A 1 245 ? -10.873 -4.057 24.498 1.00 89.38 245 CYS A O 1
ATOM 1894 N N . SER A 1 246 ? -9.318 -2.454 24.683 1.00 84.94 246 SER A N 1
ATOM 1895 C CA . SER A 1 246 ? -9.285 -2.438 26.160 1.00 84.94 246 SER A CA 1
ATOM 1896 C C . SER A 1 246 ? -9.038 -3.822 26.792 1.00 84.94 246 SER A C 1
ATOM 1898 O O . SER A 1 246 ? -9.544 -4.113 27.878 1.00 84.94 246 SER A O 1
ATOM 1900 N N . THR A 1 247 ? -8.257 -4.658 26.107 1.00 84.31 247 THR A N 1
ATOM 1901 C CA . THR A 1 247 ? -7.838 -5.997 26.543 1.00 84.31 247 THR A CA 1
ATOM 1902 C C . THR A 1 247 ? -6.961 -5.917 27.785 1.00 84.31 247 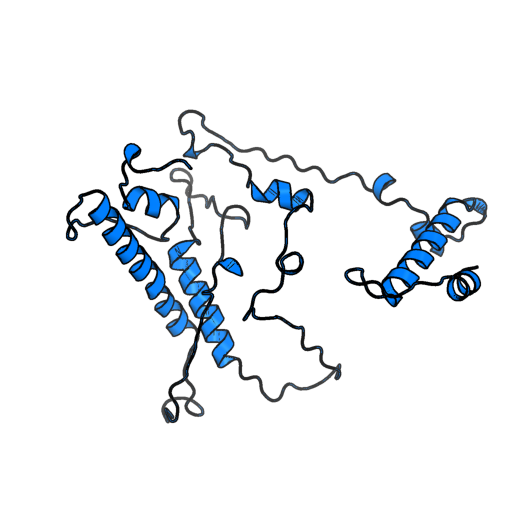THR A C 1
ATOM 1904 O O . THR A 1 247 ? -6.086 -5.048 27.872 1.00 84.31 247 THR A O 1
ATOM 1907 N N . LYS A 1 248 ? -7.156 -6.830 28.743 1.00 81.75 248 LYS A N 1
ATOM 1908 C CA . LYS A 1 248 ? -6.317 -6.881 29.951 1.00 81.75 248 LYS A CA 1
ATOM 1909 C C . LYS A 1 248 ? -4.979 -7.532 29.633 1.00 81.75 248 LYS A C 1
ATOM 1911 O O . LYS A 1 248 ? -4.912 -8.457 28.832 1.00 81.75 248 LYS A O 1
ATOM 1916 N N . VAL A 1 249 ? -3.914 -7.100 30.308 1.00 81.56 249 VAL A N 1
ATOM 1917 C CA . VAL A 1 249 ? -2.581 -7.702 30.124 1.00 81.56 249 VAL A CA 1
ATOM 1918 C C . VAL A 1 249 ? -2.596 -9.191 30.495 1.00 81.56 249 VAL A C 1
ATOM 1920 O O . VAL A 1 249 ? -1.922 -9.987 29.850 1.00 81.56 249 VAL A O 1
ATOM 1923 N N . GLU A 1 250 ? -3.420 -9.582 31.472 1.00 81.56 250 GLU A N 1
ATOM 1924 C CA . GLU A 1 250 ? -3.571 -10.983 31.891 1.00 81.56 250 GLU A CA 1
ATOM 1925 C C . GLU A 1 250 ? -4.208 -11.892 30.824 1.00 81.56 250 GLU A C 1
ATOM 1927 O O . GLU A 1 250 ? -4.058 -13.109 30.892 1.00 81.56 250 GLU A O 1
ATOM 1932 N N . GLU A 1 251 ? -4.930 -11.323 29.854 1.00 77.44 251 GLU A N 1
ATOM 1933 C CA . GLU A 1 251 ? -5.619 -12.072 28.793 1.00 77.44 251 GLU A CA 1
ATOM 1934 C C . GLU A 1 251 ? -4.669 -12.441 27.637 1.00 77.44 251 GLU A C 1
ATOM 1936 O O . GLU A 1 251 ? -4.991 -13.306 26.821 1.00 77.44 251 GLU A O 1
ATOM 1941 N N . PHE A 1 252 ? -3.476 -11.837 27.573 1.00 76.56 252 PHE A N 1
ATOM 1942 C CA . PHE A 1 252 ? -2.474 -12.182 26.569 1.00 76.56 252 PHE A CA 1
ATOM 1943 C C . PHE A 1 252 ? -1.784 -13.499 26.934 1.00 76.56 252 PHE A C 1
ATOM 1945 O O . PHE A 1 252 ? -0.911 -13.555 27.801 1.00 76.56 252 PHE A O 1
ATOM 1952 N N . GLN A 1 253 ? -2.146 -14.572 26.230 1.00 70.19 253 GLN A N 1
ATOM 1953 C CA . GLN A 1 253 ? -1.370 -15.809 26.244 1.00 70.19 253 GLN A CA 1
ATOM 1954 C C . GLN A 1 253 ? -0.088 -15.587 25.436 1.00 70.19 253 GLN A C 1
ATOM 1956 O O . GLN A 1 253 ? -0.101 -15.620 24.206 1.00 70.19 253 GLN A O 1
ATOM 1961 N N . PHE A 1 254 ? 1.022 -15.326 26.124 1.00 60.34 254 PHE A N 1
ATOM 1962 C CA . PHE A 1 254 ? 2.340 -15.423 25.504 1.00 60.34 254 PHE A CA 1
ATOM 1963 C C . PHE A 1 254 ? 2.598 -16.901 25.186 1.00 60.34 254 PHE A C 1
ATOM 1965 O O . PHE A 1 254 ? 2.724 -17.714 26.104 1.00 60.34 254 PHE A O 1
ATOM 1972 N N . LEU A 1 255 ? 2.593 -17.238 23.894 1.00 43.97 255 LEU A N 1
ATOM 1973 C CA . LEU A 1 255 ? 3.078 -18.520 23.374 1.00 43.97 255 LEU A CA 1
ATOM 1974 C C . LEU A 1 255 ? 4.601 -18.615 23.503 1.00 43.97 255 LEU A C 1
ATOM 1976 O O . LEU A 1 255 ? 5.274 -17.586 23.259 1.00 43.97 255 LEU A O 1
#
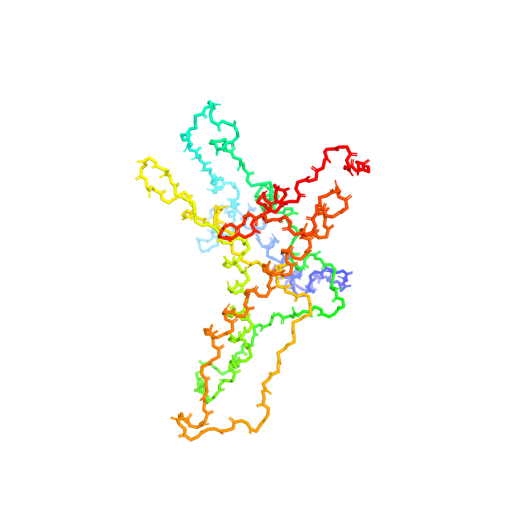
Secondary structure (DSSP, 8-state):
-HHHHHHH------TTSPPHHHHHHHHHHHHHHHHHHHS-TTTS-GGGGGGG--HHHHSPPPP--------GGGTTTT-----HHHHHHHTT----GGGSPPPTT---------S-SS--------HHHHHHHHHHHHHHHHHT----B-TTT--BS--STTTSPPP-GGGS-SS----PPTT---SSSGGG----HHHHHHHTTHHHHHHHHHHHHHHHHTT--TT------SS--HHHHHHHHT--GGG----

Foldseek 3Di:
DLVVLLVVDDQDDDPPDDDSVVVSVVVSLVVLLVVLLPDPPVPDDPVCVVSVDDCPVVDDDDDDDDDADADPVPPPVRPDDADPVVVCVVVVNDQDPVNDDDDVQDDDDDPPDDPDPDDDDPDDDCQVVLLQVLLQQLLQFAAQADFDADPPPRHTPCPDCRNGDGDDPVSRDSDDDDDDDPPQADPPDDRSDDDNRNVSSVVNVVVVVVLVVVLLVLLVVQVHDSPDDDDDPTHRYPVSSVVSSVHDPVPDDDD

Sequence (255 aa):
ALAILSNEIEVTENLPMPPVAYRRQTALALFYKGLLSLCPQSKLKSRYASGSIKIHETRKVSEAQFFYETDPSLWPLTKPIPRLNGLVQCAGETKYVDDLVQQPGEVFAAFVLSTVALGTIVNIDASKALVEGAFTLGVGYNTCEQIVNDPHTGEVLTNRTWNYWVPGATDIPQDMRIYFRKRSFSYEAILGSKATGEPATCMGVAVPFAMRAAIVASRQESGKPYNEWFQIDGACTVDKIAIACSTKVEEFQFL

Radius of gyration: 28.03 Å; chains: 1; bounding box: 79×51×65 Å

Organism: NCBI:txid278856

pLDDT: mean 82.73, std 8.91, range [43.97, 94.5]